Protein 4H2D (pdb70)

InterPro domains:
  IPR001094 Flavodoxin-like [PR00369] (7-20)
  IPR001094 Flavodoxin-like [PR00369] (55-66)
  IPR001094 Flavodoxin-like [PR00369] (89-99)
  IPR001094 Flavodoxin-like [PR00369] (113-132)
  IPR001433 Oxidoreductase FAD/NAD(P)-binding [PF00175] (455-559)
  IPR001709 Flavoprotein pyridine nucleotide cytochrome reductase [PR00371] (382-389)
  IPR001709 Flavoprotein pyridine nucleotide cytochrome reductase [PR00371] (416-425)
  IPR001709 Flavoprotein pyridine nucleotide cytochrome reductase [PR00371] (454-473)
  IPR001709 Flavoprotein pyridine nucleotide cytochrome reductase [PR00371] (478-487)
  IPR001709 Flavoprotein pyridine nucleotide cytochrome reductase [PR00371] (521-537)
  IPR003097 Sulfite reductase [NADPH] flavoprotein alpha-component-like, FAD-binding [PF00667] (203-421)
  IPR008254 Flavodoxin/nitric oxide synthase [PF00258] (8-145)
  IPR008254 Flavodoxin/nitric oxide synthase [PS50902] (6-150)
  IPR017927 FAD-binding domain, ferredoxin reductase-type [PS51384] (206-447)
  IPR017938 Riboflavin synthase-like beta-barrel [SSF63380] (186-442)
  IPR023173 NADPH-cytochrome p450 reductase, FAD-binding, alpha-helical domain superfamily [G3DSA:1.20.990.10] (252-380)
  IPR028879 NADPH-dependent diflavin oxidoreductase 1 [MF_03178] (4-597)
  IPR029039 Flavoprotein-like superfamily [G3DSA:3.40.50.360] (1-161)
  IPR029039 Flavoprotein-like superfamily [SSF52218] (4-158)
  IPR039261 Ferredoxin-NADP reductase (FNR), nucleotide-binding domain [G3DSA:3.40.50.80] (446-597)

CATH classification: 3.40.50.360

Nearest PDB structures (foldseek):
  4h2d-assembly2_B  TM=1.007E+00  e=1.756E-34  Homo sapiens
  5gxu-assembly1_A  TM=9.413E-01  e=2.961E-14  Arabidopsis thaliana
  1ykg-assembly1_A  TM=9.419E-01  e=5.565E-11  Escherichia coli
  3fjo-assembly1_A  TM=9.159E-01  e=6.741E-11  Saccharomyces cerevisiae
  6efv-assembly1_A  TM=9.478E-01  e=2.742E-09  Escherichia coli

GO terms:
  GO:0016226 iron-sulfur cluster assembly (P, TAS)
  GO:0016653 oxidoreductase activity, acting on NAD(P)H, heme protein as acceptor (F, IDA)
  GO:0009055 electron transfer activity (F, IDA)
  GO:0160246 NADPH-iron-sulfur [2Fe-2S] protein oxidoreductase activity (F, IDA)
  GO:0005515 protein binding (F, IPI)
  GO:0005829 cytosol (C, IPI)
  GO:0050661 NADP binding (F, IDA)
  GO:0070402 NADPH binding (F, IDA)
  GO:0071949 FAD binding (F, IDA)
  GO:0005737 cytoplasm (C, IDA)
  GO:0005829 cytosol (C, IDA)
  GO:0003958 NADPH-hemoprotein reductase activity (F, IDA)
  GO:0010181 FMN binding (F, IDA)
  GO:0022900 electron transport chain (P, IDA)

Organism: Homo sapiens (NCBI:txid9606)

Radius of gyration: 19.69 Å; Cα contacts (8 Å, |Δi|>4): 658; chains: 2; bounding box: 52×48×58 Å

Sequence (311 aa):
PQLLVLFGSQTGTAQDVSERLGREARRRRLGCRVQALDSYPVVNLINEPLVIFVCATTGQGDPPDNMKNFWRFIFRKNLPSTALCQMDFAVLGLGDSSYAKFNFVAKKLHRRLLQLGGSALLPVCLGDDQHELGPDAAVDPWLRDLWDRVLGLYPPPPPQLLVLFGSQTGTAQDVSERLGREARRRRLGCRVQALDSYPVVNLINEPLVIFVCATTGQGDPPDNMKNFWRFIFRKNLPSTALCQMDFAVLGLGDSSYAKFNFVAKKLHRRLLQLGGSALLPVCLGDDQHELGPDAAVDPWLRDLWDRVLGL

Secondary structure (DSSP, 8-state):
-EEEEEEE-SSSHHHHHHHHHHHHHHHTT-EEEEEETTTS-GGGGGG-SEEEEEEE--GGGPPPGGGHHHHHHHT-TT--TTTTTT-EEEEEEEE-TTSSSTTHHHHHHHHHHHHTT-EESSPPEEEETTSTTTTHHHHHHHHHHHHHHHHHHS----/-EEEEEEE-SSSHHHHHHHHHHHHHHHTT-EEEEEEGGGS-GGGGGG-SEEEEEEE--TTSPPPGGGHHHHHHHT-TT--TTTTTT-EEEEEEEE-TTSSSTTHHHHHHHHHHHHTT-EESSPPEEEETTSTTTTHHHHHHHHHHHHHHHTT-

Structure (mmCIF, N/CA/C/O backbone):
data_4H2D
#
_entry.id   4H2D
#
_cell.length_a   80.450
_cell.length_b   80.450
_cell.length_c   101.480
_cell.angle_alpha   90.00
_cell.angle_beta   90.00
_cell.angle_gamma   90.00
#
_symmetry.space_group_name_H-M   'P 43 21 2'
#
loop_
_entity.id
_entity.type
_entity.pdbx_description
1 polymer 'NADPH-dependent diflavin oxidoreductase 1'
2 non-polymer 'FLAVIN MONONUCLEOTIDE'
3 water water
#
loop_
_atom_site.group_PDB
_atom_site.id
_atom_site.type_symbol
_atom_site.label_atom_id
_atom_site.label_alt_id
_atom_site.label_comp_id
_atom_site.label_asym_id
_atom_site.label_entity_id
_atom_site.label_seq_id
_atom_site.pdbx_PDB_ins_code
_atom_site.Cartn_x
_atom_site.Cartn_y
_atom_site.Cartn_z
_atom_site.occupancy
_atom_site.B_iso_or_equiv
_atom_site.auth_seq_id
_atom_site.auth_comp_id
_atom_site.auth_asym_id
_atom_site.auth_atom_id
_atom_site.pdbx_PDB_model_num
ATOM 1 N N . PRO A 1 8 ? 6.188 3.096 -9.632 1.00 15.00 4 PRO A N 1
ATOM 2 C CA . PRO A 1 8 ? 7.512 3.214 -10.118 1.00 15.00 4 PRO A CA 1
ATOM 3 C C . PRO A 1 8 ? 8.657 2.541 -9.384 1.00 15.00 4 PRO A C 1
ATOM 4 O O . PRO A 1 8 ? 8.746 2.435 -8.157 1.00 41.26 4 PRO A O 1
ATOM 8 N N . GLN A 1 9 ? 9.475 2.014 -10.230 1.00 40.32 5 GLN A N 1
ATOM 9 C CA . GLN A 1 9 ? 10.284 0.799 -10.212 1.00 36.93 5 GLN A CA 1
ATOM 10 C C . GLN A 1 9 ? 11.523 0.881 -11.036 1.00 33.82 5 GLN A C 1
ATOM 11 O O . GLN A 1 9 ? 11.734 1.343 -12.098 1.00 32.43 5 GLN A O 1
ATOM 17 N N . LEU A 1 10 ? 12.474 0.193 -10.463 1.00 29.09 6 LEU A N 1
ATOM 18 C CA . LEU A 1 10 ? 13.805 0.046 -11.055 1.00 26.75 6 LEU A CA 1
ATOM 19 C C . LEU A 1 10 ? 14.177 -1.442 -11.096 1.00 23.87 6 LEU A C 1
ATOM 20 O O . LEU A 1 10 ? 13.911 -2.161 -10.132 1.00 23.65 6 LEU A O 1
ATOM 25 N N . LEU A 1 11 ? 14.760 -1.901 -12.206 1.00 21.58 7 LEU A N 1
ATOM 26 C CA . LEU A 1 11 ? 15.326 -3.259 -12.286 1.00 20.17 7 LEU A CA 1
ATOM 27 C C . LEU A 1 11 ? 16.845 -3.139 -12.312 1.00 19.11 7 LEU A C 1
ATOM 28 O O . LEU A 1 11 ? 17.379 -2.367 -13.102 1.00 19.51 7 LEU A O 1
ATOM 33 N N . VAL A 1 12 ? 17.529 -3.899 -11.464 1.00 17.79 8 VAL A N 1
ATOM 34 C CA . VAL A 1 12 ? 19.009 -3.907 -11.474 1.00 17.47 8 VAL A CA 1
ATOM 35 C C . VAL A 1 12 ? 19.467 -5.321 -11.774 1.00 17.98 8 VAL A C 1
ATOM 36 O O . VAL A 1 12 ? 19.175 -6.227 -10.988 1.00 18.58 8 VAL A O 1
ATOM 40 N N . LEU A 1 13 ? 20.184 -5.512 -12.896 1.00 17.49 9 LEU A N 1
ATOM 41 C CA . LEU A 1 13 ? 20.650 -6.837 -13.299 1.00 17.16 9 LEU A CA 1
ATOM 42 C C . LEU A 1 13 ? 22.165 -6.805 -13.329 1.00 17.51 9 LEU A C 1
ATOM 43 O O . LEU A 1 13 ? 22.743 -5.839 -13.820 1.00 16.73 9 LEU A O 1
ATOM 48 N N . PHE A 1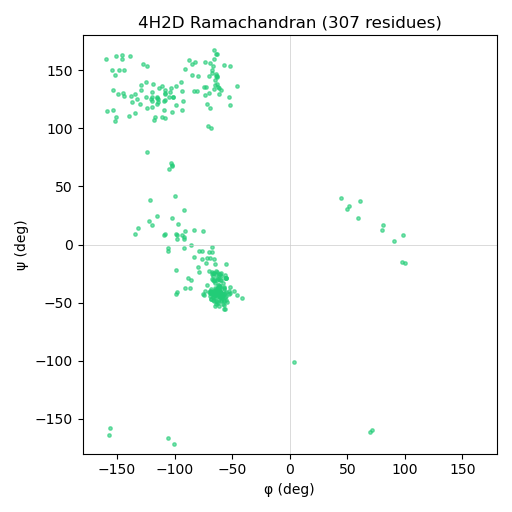 14 ? 22.788 -7.859 -12.827 1.00 17.32 10 PHE A N 1
ATOM 49 C CA . PHE A 1 14 ? 24.258 -7.864 -12.712 1.00 17.74 10 PHE A CA 1
ATOM 50 C C . PHE A 1 14 ? 24.960 -9.068 -13.323 1.00 18.51 10 PHE A C 1
ATOM 51 O O . PHE A 1 14 ? 24.406 -10.177 -13.459 1.00 18.19 10 PHE A O 1
ATOM 59 N N . GLY A 1 15 ? 26.225 -8.839 -13.667 1.00 18.88 11 GLY A N 1
ATOM 60 C CA . GLY A 1 15 ? 27.100 -9.907 -14.088 1.00 19.30 11 GLY A CA 1
ATOM 61 C C . GLY A 1 15 ? 28.329 -9.712 -13.236 1.00 19.20 11 GLY A C 1
ATOM 62 O O . GLY A 1 15 ? 28.928 -8.635 -13.250 1.00 19.15 11 GLY A O 1
ATOM 63 N N . SER A 1 16 ? 28.670 -10.728 -12.455 1.00 19.41 12 SER A N 1
ATOM 64 C CA . SER A 1 16 ? 29.698 -10.586 -11.423 1.00 19.77 12 SER A CA 1
ATOM 65 C C . SER A 1 16 ? 30.420 -11.913 -11.235 1.00 20.44 12 SER A C 1
ATOM 66 O O . SER A 1 16 ? 29.781 -12.953 -11.038 1.00 20.15 12 SER A O 1
ATOM 69 N N . GLN A 1 17 ? 31.753 -11.866 -11.270 1.00 20.76 13 GLN A N 1
ATOM 70 C CA . GLN A 1 17 ? 32.565 -13.077 -11.122 1.00 22.86 13 GLN A CA 1
ATOM 71 C C . GLN A 1 17 ? 33.080 -13.246 -9.693 1.00 23.59 13 GLN A C 1
ATOM 72 O O . GLN A 1 17 ? 33.095 -14.363 -9.175 1.00 24.38 13 GLN A O 1
ATOM 78 N N . THR A 1 18 ? 33.513 -12.148 -9.075 1.00 22.88 14 THR A N 1
ATOM 79 C CA . THR A 1 18 ? 34.070 -12.204 -7.725 1.00 23.84 14 THR A CA 1
ATOM 80 C C . THR A 1 18 ? 33.275 -11.366 -6.716 1.00 23.90 14 THR A C 1
ATOM 81 O O . THR A 1 18 ? 33.757 -11.070 -5.627 1.00 24.23 14 THR A O 1
ATOM 85 N N . GLY A 1 19 ? 32.047 -10.992 -7.071 1.00 22.94 15 GLY A N 1
ATOM 86 C CA . GLY A 1 19 ? 31.146 -10.378 -6.096 1.00 22.91 15 GLY A CA 1
ATOM 87 C C . GLY A 1 19 ? 31.053 -8.855 -6.096 1.00 22.06 15 GLY A C 1
ATOM 88 O O . GLY A 1 19 ? 30.133 -8.314 -5.502 1.00 23.12 15 GLY A O 1
ATOM 89 N N . THR A 1 20 ? 31.985 -8.159 -6.749 1.00 21.89 16 THR A N 1
ATOM 90 C CA . THR A 1 20 ? 31.979 -6.687 -6.713 1.00 21.63 16 THR A CA 1
ATOM 91 C C . THR A 1 20 ? 30.740 -6.100 -7.388 1.00 21.79 16 THR A C 1
ATOM 92 O O . THR A 1 20 ? 30.045 -5.277 -6.797 1.00 22.19 16 THR A O 1
ATOM 96 N N . ALA A 1 21 ? 30.473 -6.502 -8.631 1.00 20.43 17 ALA A N 1
ATOM 97 C CA . ALA A 1 21 ? 29.291 -5.998 -9.336 1.00 20.21 17 ALA A CA 1
ATOM 98 C C . ALA A 1 21 ? 27.987 -6.384 -8.623 1.00 19.92 17 ALA A C 1
ATOM 99 O O . ALA A 1 21 ? 27.028 -5.615 -8.618 1.00 19.62 17 ALA A O 1
ATOM 101 N N . GLN A 1 22 ? 27.950 -7.566 -8.009 1.00 19.96 18 GLN A N 1
ATOM 102 C CA . GLN A 1 22 ? 26.806 -7.914 -7.158 1.00 20.50 18 GLN A CA 1
ATOM 103 C C . GLN A 1 22 ? 26.686 -6.951 -5.975 1.00 21.05 18 GLN A C 1
ATOM 104 O O . GLN A 1 22 ? 25.590 -6.475 -5.677 1.00 19.21 18 GLN A O 1
ATOM 110 N N . ASP A 1 23 ? 27.806 -6.641 -5.321 1.00 20.99 19 ASP A N 1
ATOM 111 C CA . ASP A 1 23 ? 27.768 -5.776 -4.139 1.00 22.34 19 ASP A CA 1
ATOM 112 C C . ASP A 1 23 ? 27.280 -4.385 -4.538 1.00 20.92 19 ASP A C 1
ATOM 113 O O . ASP A 1 23 ? 26.464 -3.780 -3.827 1.00 20.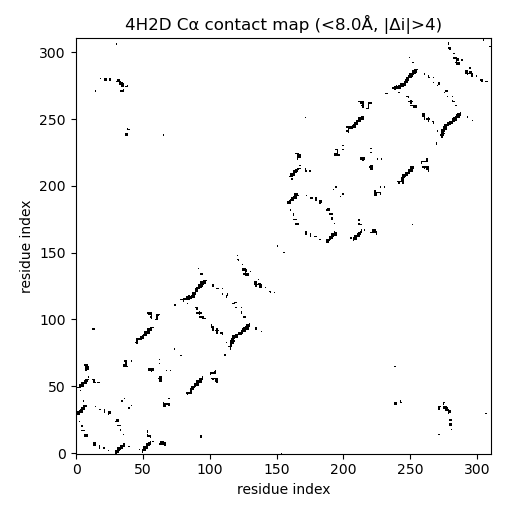71 19 ASP A O 1
ATOM 118 N N . VAL A 1 24 ? 27.745 -3.910 -5.694 1.00 19.39 20 VAL A N 1
ATOM 119 C CA . VAL A 1 24 ? 27.323 -2.604 -6.222 1.00 19.56 20 VAL A CA 1
ATOM 120 C C . VAL A 1 24 ? 25.817 -2.622 -6.491 1.00 19.10 20 VAL A C 1
ATOM 121 O O . VAL A 1 24 ? 25.121 -1.634 -6.258 1.00 18.72 20 VAL A O 1
ATOM 125 N N . SER A 1 25 ? 25.324 -3.746 -7.006 1.00 18.36 21 SER A N 1
ATOM 126 C CA . SER A 1 25 ? 23.879 -3.892 -7.266 1.00 18.40 21 SER A CA 1
ATOM 127 C C . SER A 1 25 ? 23.079 -3.867 -5.971 1.00 19.24 21 SER A C 1
ATOM 128 O O . SER A 1 25 ? 21.970 -3.302 -5.930 1.00 19.72 21 SER A O 1
ATOM 131 N N . GLU A 1 26 ? 23.623 -4.512 -4.937 1.00 19.50 22 GLU A N 1
ATOM 132 C CA . GLU A 1 26 ? 23.026 -4.486 -3.599 1.00 21.22 22 GLU A CA 1
ATOM 133 C C . GLU A 1 26 ? 22.936 -3.040 -3.081 1.00 21.19 22 GLU A C 1
ATOM 134 O O . GLU A 1 26 ? 21.921 -2.635 -2.500 1.00 20.81 22 GLU A O 1
ATOM 140 N N . ARG A 1 27 ? 23.990 -2.271 -3.318 1.00 21.09 23 ARG A N 1
ATOM 141 C CA . ARG A 1 27 ? 24.003 -0.838 -2.983 1.00 21.16 23 ARG A CA 1
ATOM 142 C C . ARG A 1 27 ? 22.913 -0.052 -3.740 1.00 21.47 23 ARG A C 1
ATOM 143 O O . ARG A 1 27 ? 22.170 0.754 -3.148 1.00 20.29 23 ARG A O 1
ATOM 151 N N . LEU A 1 28 ? 22.795 -0.284 -5.044 1.00 20.93 24 LEU A N 1
ATOM 152 C CA . LEU A 1 28 ? 21.715 0.345 -5.808 1.00 21.42 24 LEU A CA 1
ATOM 153 C C . LEU A 1 28 ? 20.340 0.017 -5.235 1.00 20.99 24 LEU A C 1
ATOM 154 O O . LEU A 1 28 ? 19.456 0.868 -5.218 1.00 21.33 24 LEU A O 1
ATOM 159 N N . GLY A 1 29 ? 20.159 -1.221 -4.771 1.00 20.46 25 GLY A N 1
ATOM 160 C CA . GLY A 1 29 ? 18.911 -1.615 -4.109 1.00 20.78 25 GLY A CA 1
ATOM 161 C C . GLY A 1 29 ? 18.645 -0.803 -2.844 1.00 20.72 25 GLY A C 1
ATOM 162 O O . GLY A 1 29 ? 17.520 -0.348 -2.613 1.00 20.35 25 GLY A O 1
ATOM 163 N N . ARG A 1 30 ? 19.688 -0.607 -2.039 1.00 21.07 26 ARG A N 1
ATOM 16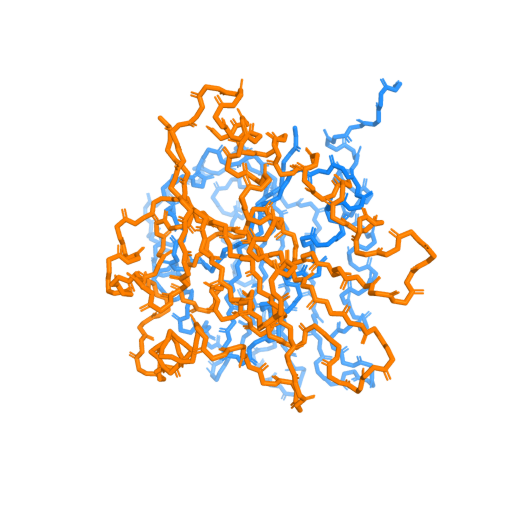4 C CA . ARG A 1 30 ? 19.595 0.219 -0.828 1.00 21.99 26 ARG A CA 1
ATOM 165 C C . ARG A 1 30 ? 19.249 1.662 -1.164 1.00 22.48 26 ARG A C 1
ATOM 166 O O . ARG A 1 30 ? 18.402 2.271 -0.497 1.00 22.40 26 ARG A O 1
ATOM 174 N N . GLU A 1 31 ? 19.884 2.193 -2.208 1.00 22.61 27 GLU A N 1
ATOM 175 C CA . GLU A 1 31 ? 19.683 3.590 -2.609 1.00 24.04 27 GLU A CA 1
ATOM 176 C C . GLU A 1 31 ? 18.300 3.800 -3.231 1.00 24.73 27 GLU A C 1
ATOM 177 O O . GLU A 1 31 ? 17.691 4.857 -3.044 1.00 25.19 27 GLU A O 1
ATOM 183 N N . ALA A 1 32 ? 17.810 2.794 -3.962 1.00 24.12 28 ALA A N 1
ATOM 184 C CA . ALA A 1 32 ? 16.432 2.798 -4.464 1.00 24.68 28 ALA A CA 1
ATOM 185 C C . ALA A 1 32 ? 15.421 2.849 -3.320 1.00 25.78 28 ALA A C 1
ATOM 186 O O . ALA A 1 32 ? 14.461 3.629 -3.386 1.00 26.47 28 ALA A O 1
ATOM 188 N N . ARG A 1 33 ? 15.635 2.035 -2.280 1.00 25.38 29 ARG A N 1
ATOM 189 C CA . ARG A 1 33 ? 14.743 2.008 -1.118 1.00 27.23 29 ARG A CA 1
ATOM 190 C C . ARG A 1 33 ? 14.672 3.366 -0.416 1.00 27.72 29 ARG A C 1
ATOM 191 O O . ARG A 1 33 ? 13.594 3.809 -0.028 1.00 28.15 29 ARG A O 1
ATOM 199 N N . ARG A 1 34 ? 15.823 4.010 -0.257 1.00 28.77 30 ARG A N 1
ATOM 200 C CA . ARG A 1 34 ? 15.891 5.352 0.340 1.00 31.35 30 ARG A CA 1
ATOM 201 C C . ARG A 1 34 ? 15.115 6.385 -0.463 1.00 30.73 30 ARG A C 1
ATOM 202 O O . ARG A 1 34 ? 14.642 7.381 0.094 1.00 31.30 30 ARG A O 1
ATOM 210 N N . ARG A 1 35 ? 14.982 6.142 -1.763 1.00 29.74 31 ARG A N 1
ATOM 211 C CA . ARG A 1 35 ? 14.289 7.061 -2.665 1.00 30.21 31 ARG A CA 1
ATOM 212 C C . ARG A 1 35 ? 12.865 6.612 -2.933 1.00 30.95 31 ARG A C 1
ATOM 213 O O . ARG A 1 35 ? 12.172 7.163 -3.800 1.00 31.30 31 ARG A O 1
ATOM 221 N N . ARG A 1 36 ? 12.444 5.603 -2.174 1.00 30.49 32 ARG A N 1
ATOM 222 C CA . ARG A 1 36 ? 11.075 5.089 -2.191 1.00 32.22 32 ARG A CA 1
ATOM 223 C C . ARG A 1 36 ? 10.674 4.555 -3.563 1.00 30.78 32 ARG A C 1
ATOM 224 O O . ARG A 1 36 ? 9.530 4.683 -3.998 1.00 30.90 32 ARG A O 1
ATOM 232 N N . LEU A 1 37 ? 11.641 3.926 -4.224 1.00 28.80 33 LEU A N 1
ATOM 233 C CA . LEU A 1 37 ? 11.415 3.290 -5.500 1.00 28.22 33 LEU A CA 1
ATOM 234 C C . LEU A 1 37 ? 11.464 1.793 -5.293 1.00 27.70 33 LEU A C 1
ATOM 235 O O . LEU A 1 37 ? 12.357 1.296 -4.614 1.00 27.65 33 LEU A O 1
ATOM 240 N N . GLY A 1 38 ? 10.487 1.084 -5.850 1.00 26.96 34 GLY A N 1
ATOM 241 C CA . GLY A 1 38 ? 10.529 -0.377 -5.881 1.00 25.72 34 GLY A CA 1
ATOM 242 C C . GLY A 1 38 ? 11.724 -0.804 -6.729 1.00 25.48 34 GLY A C 1
ATOM 243 O O . GLY A 1 38 ? 12.082 -0.132 -7.709 1.00 25.69 34 GLY A O 1
ATOM 244 N N . CYS A 1 39 ? 12.337 -1.928 -6.373 1.00 23.87 35 CYS A N 1
ATOM 245 C CA . CYS A 1 39 ? 13.574 -2.345 -7.023 1.00 23.63 35 CYS A CA 1
ATOM 246 C C . CYS A 1 39 ? 13.713 -3.859 -6.949 1.00 23.33 35 CYS A C 1
ATOM 247 O O . CYS A 1 39 ? 13.491 -4.462 -5.897 1.00 24.00 35 CYS A O 1
ATOM 250 N N . ARG A 1 40 ? 14.050 -4.458 -8.077 1.00 22.71 36 ARG A N 1
ATOM 251 C CA . ARG A 1 40 ? 14.381 -5.875 -8.104 1.00 22.76 36 ARG A CA 1
ATOM 252 C C . ARG A 1 40 ? 15.859 -5.959 -8.464 1.00 20.98 36 ARG A C 1
ATOM 253 O O . ARG A 1 40 ? 16.313 -5.257 -9.368 1.00 20.46 36 ARG A O 1
ATOM 261 N N . VAL A 1 41 ? 16.592 -6.796 -7.740 1.00 19.78 37 VAL A N 1
ATOM 262 C CA . VAL A 1 41 ? 18.014 -7.040 -8.015 1.00 18.53 37 VAL A CA 1
ATOM 263 C C . VAL A 1 41 ? 18.165 -8.525 -8.305 1.00 18.76 37 VAL A C 1
ATOM 264 O O . VAL A 1 41 ? 17.777 -9.349 -7.490 1.00 18.82 37 VAL A O 1
ATOM 268 N N . GLN A 1 42 ? 18.744 -8.853 -9.460 1.00 18.64 38 GLN A N 1
ATOM 269 C CA . GLN A 1 42 ? 18.900 -10.249 -9.891 1.00 18.43 38 GLN A CA 1
ATOM 270 C C . GLN A 1 42 ? 20.078 -10.395 -10.858 1.00 18.26 38 GLN A C 1
ATOM 271 O O . GLN A 1 42 ? 20.407 -9.458 -11.586 1.00 17.73 38 GLN A O 1
ATOM 277 N N . ALA A 1 43 ? 20.705 -11.570 -10.853 1.00 18.19 39 ALA A N 1
ATOM 278 C CA . ALA A 1 43 ? 21.802 -11.880 -11.776 1.00 18.64 39 ALA A CA 1
ATOM 279 C C . ALA A 1 43 ? 21.240 -12.011 -13.189 1.00 18.99 39 ALA A C 1
ATOM 280 O O . ALA A 1 43 ? 20.106 -12.487 -13.388 1.00 18.55 39 ALA A O 1
ATOM 282 N N . LEU A 1 44 ? 22.032 -11.588 -14.171 1.00 18.76 40 LEU A N 1
ATOM 283 C CA . LEU A 1 44 ? 21.566 -11.526 -15.559 1.00 18.88 40 LEU A CA 1
ATOM 284 C C . LEU A 1 44 ? 21.112 -12.878 -16.102 1.00 20.19 40 LEU A C 1
ATOM 285 O O . LEU A 1 44 ? 20.073 -12.958 -16.759 1.00 20.98 40 LEU A O 1
ATOM 290 N N . ASP A 1 45 ? 21.850 -13.936 -15.792 1.00 20.63 41 ASP A N 1
ATOM 291 C CA . ASP A 1 45 ? 21.452 -15.270 -16.298 1.00 22.19 41 ASP A CA 1
ATOM 292 C C . ASP A 1 45 ? 20.205 -15.875 -15.651 1.00 22.56 41 ASP A C 1
ATOM 293 O O . ASP A 1 45 ? 19.682 -16.881 -16.149 1.00 22.67 41 ASP A O 1
ATOM 298 N N . SER A 1 46 ? 19.741 -15.284 -14.548 1.00 21.93 42 SER A N 1
ATOM 299 C CA . SER A 1 46 ? 18.532 -15.775 -13.876 1.00 22.97 42 SER A CA 1
ATOM 300 C C . SER A 1 46 ? 17.281 -14.989 -14.224 1.00 23.18 42 SER A C 1
ATOM 301 O O . SER A 1 46 ? 16.172 -15.488 -14.082 1.00 23.15 42 SER A O 1
ATOM 304 N N . TYR A 1 47 ? 17.446 -13.753 -14.677 1.00 23.34 43 TYR A N 1
ATOM 305 C CA . TYR A 1 47 ? 16.299 -12.952 -15.077 1.00 24.90 43 TYR A CA 1
ATOM 306 C C . TYR A 1 47 ? 15.767 -13.443 -16.438 1.00 25.48 43 TYR A C 1
ATOM 307 O O . TYR A 1 47 ? 16.559 -13.707 -17.324 1.00 25.66 43 TYR A O 1
ATOM 316 N N . PRO A 1 48 ? 14.428 -13.578 -16.597 1.00 26.59 44 PRO A N 1
ATOM 317 C CA . PRO A 1 48 ? 13.834 -14.016 -17.882 1.00 29.02 44 PRO A CA 1
ATOM 318 C C . PRO A 1 48 ? 14.002 -12.951 -18.972 1.00 31.73 44 PRO A C 1
ATOM 319 O O . PRO A 1 48 ? 13.254 -11.977 -19.026 1.00 31.39 44 PRO A O 1
ATOM 323 N N . VAL A 1 49 ? 14.989 -13.153 -19.831 1.00 35.68 45 VAL A N 1
ATOM 324 C CA . VAL A 1 49 ? 15.494 -12.083 -20.684 1.00 39.37 45 VAL A CA 1
ATOM 325 C C . VAL A 1 49 ? 14.459 -11.551 -21.691 1.00 42.76 45 VAL A C 1
ATOM 326 O O . VAL A 1 49 ? 14.563 -10.409 -22.146 1.00 43.37 45 VAL A O 1
ATOM 330 N N . VAL A 1 50 ? 13.456 -12.374 -21.992 1.00 44.93 46 VAL A N 1
ATOM 331 C CA . VAL A 1 50 ? 12.341 -12.000 -22.868 1.00 47.98 46 VAL A CA 1
ATOM 332 C C . VAL A 1 50 ? 11.534 -10.844 -22.272 1.00 47.16 46 VAL A C 1
ATOM 333 O O . VAL A 1 50 ? 10.969 -10.020 -22.998 1.00 48.72 46 VAL A O 1
ATOM 337 N N . ASN A 1 51 ? 11.508 -10.795 -20.944 1.00 43.73 47 ASN A N 1
ATOM 338 C CA . ASN A 1 51 ? 10.800 -9.775 -20.203 1.00 40.94 47 ASN A CA 1
ATOM 339 C C . ASN A 1 51 ? 11.440 -8.391 -20.336 1.00 37.83 47 ASN A C 1
ATOM 340 O O . ASN A 1 51 ? 10.841 -7.398 -19.931 1.00 36.74 47 ASN A O 1
ATOM 345 N N . LEU A 1 52 ? 12.654 -8.323 -20.888 1.00 35.32 48 LEU A N 1
ATOM 346 C CA . LEU A 1 52 ? 13.340 -7.037 -21.020 1.00 34.99 48 LEU A CA 1
ATOM 347 C C . LEU A 1 52 ? 12.643 -6.086 -21.973 1.00 35.39 48 LEU A C 1
ATOM 348 O O . LEU A 1 52 ? 12.710 -4.877 -21.791 1.00 34.83 48 LEU A O 1
ATOM 353 N N . ILE A 1 53 ? 11.971 -6.611 -22.992 1.00 37.37 49 ILE A N 1
ATOM 354 C CA . ILE A 1 53 ? 11.299 -5.704 -23.922 1.00 39.89 49 ILE A CA 1
ATOM 355 C C . ILE A 1 53 ? 10.086 -5.025 -23.249 1.00 39.84 49 ILE A C 1
ATOM 356 O O 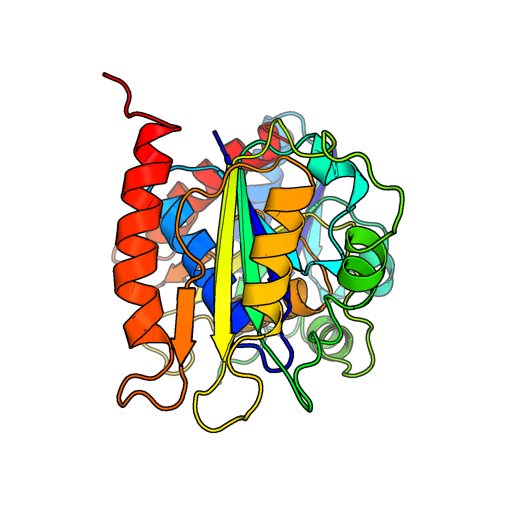. ILE A 1 53 ? 9.478 -4.111 -23.801 1.00 40.93 49 ILE A O 1
ATOM 361 N N . ASN A 1 54 ? 9.778 -5.469 -22.033 1.00 38.72 50 ASN A N 1
ATOM 362 C CA . ASN A 1 54 ? 8.710 -4.888 -21.223 1.00 39.14 50 ASN A CA 1
ATOM 363 C C . ASN A 1 54 ? 9.177 -4.020 -20.061 1.00 36.85 50 ASN A C 1
ATOM 364 O O . ASN A 1 54 ? 8.354 -3.456 -19.335 1.00 37.52 50 ASN A O 1
ATOM 369 N N . GLU A 1 55 ? 10.488 -3.932 -19.859 1.00 33.40 51 GLU A N 1
ATOM 370 C CA . GLU A 1 55 ? 11.010 -3.203 -18.710 1.00 31.36 51 GLU A CA 1
ATOM 371 C C . GLU A 1 55 ? 11.297 -1.763 -19.103 1.00 29.83 51 GLU A C 1
ATOM 372 O O . GLU A 1 55 ? 12.053 -1.532 -20.042 1.00 31.11 51 GLU A O 1
ATOM 378 N N . PRO A 1 56 ? 10.692 -0.795 -18.397 1.00 28.99 52 PRO A N 1
ATOM 379 C CA . PRO A 1 56 ? 10.943 0.598 -18.772 1.00 27.94 52 PRO A CA 1
ATOM 380 C C . PRO A 1 56 ? 12.271 1.182 -18.268 1.00 26.73 52 PRO A C 1
ATOM 381 O O . PRO A 1 56 ? 12.719 2.191 -18.808 1.00 25.66 52 PRO A O 1
ATOM 385 N N . LEU A 1 57 ? 12.882 0.569 -17.249 1.00 25.42 53 LEU A N 1
ATOM 386 C CA . LEU A 1 57 ? 14.068 1.153 -16.595 1.00 24.70 53 LEU A CA 1
ATOM 387 C C . LEU A 1 57 ? 14.986 0.090 -16.013 1.00 24.00 53 LEU A C 1
ATOM 388 O O . LEU A 1 57 ? 14.655 -0.555 -15.012 1.00 23.87 53 LEU A O 1
ATOM 393 N N . VAL A 1 58 ? 16.152 -0.078 -16.632 1.00 22.57 54 VAL A N 1
ATOM 394 C CA . VAL A 1 58 ? 17.031 -1.152 -16.243 1.00 21.54 54 VAL A CA 1
ATOM 395 C C . VAL A 1 58 ? 18.455 -0.619 -16.113 1.00 20.36 54 VAL A C 1
ATOM 396 O O . VAL A 1 58 ? 18.947 0.057 -17.003 1.00 19.83 54 VAL A O 1
ATOM 400 N N . ILE A 1 59 ? 19.077 -0.912 -14.982 1.00 19.03 55 ILE A N 1
ATOM 401 C CA . ILE A 1 59 ? 20.507 -0.678 -14.811 1.00 19.29 55 ILE A CA 1
ATOM 402 C C . ILE A 1 59 ? 21.202 -2.019 -14.932 1.00 18.85 55 ILE A C 1
ATOM 403 O O . ILE A 1 59 ? 20.796 -3.001 -14.296 1.00 18.73 55 ILE A O 1
ATOM 408 N N . PHE A 1 60 ? 22.296 -2.054 -15.696 1.00 18.75 56 PHE A N 1
ATOM 409 C CA . PHE A 1 60 ? 23.016 -3.288 -15.915 1.00 18.14 56 PHE A CA 1
ATOM 410 C C . PHE A 1 60 ? 24.361 -3.052 -15.245 1.00 18.18 56 PHE A C 1
ATOM 411 O O . PHE A 1 60 ? 24.995 -2.039 -15.517 1.00 18.00 56 PHE A O 1
ATOM 419 N N . VAL A 1 61 ? 24.749 -3.928 -14.325 1.00 16.88 57 VAL A N 1
ATOM 420 C CA . VAL A 1 61 ? 25.985 -3.745 -13.564 1.00 17.50 57 VAL A CA 1
ATOM 421 C C . VAL A 1 61 ? 26.878 -4.912 -13.915 1.00 17.65 57 VAL A C 1
ATOM 422 O O . VAL A 1 61 ? 26.592 -6.051 -13.516 1.00 16.32 57 VAL A O 1
ATOM 426 N N . CYS A 1 62 ? 27.960 -4.643 -14.666 1.00 18.09 58 CYS A N 1
ATOM 427 C CA . CYS A 1 62 ? 28.668 -5.744 -15.329 1.00 18.15 58 CYS A CA 1
ATOM 428 C C . CYS A 1 62 ? 30.153 -5.588 -15.198 1.00 18.22 58 CYS A C 1
ATOM 429 O O . CYS A 1 62 ? 30.710 -4.564 -15.588 1.00 18.70 58 CYS A O 1
ATOM 432 N N . ALA A 1 63 ? 30.764 -6.613 -14.629 1.00 18.09 59 ALA A N 1
ATOM 433 C CA . ALA A 1 63 ? 32.224 -6.717 -14.534 1.00 19.29 59 ALA A CA 1
ATOM 434 C C . ALA A 1 63 ? 32.821 -7.249 -15.831 1.00 19.88 59 ALA A C 1
ATOM 435 O O . ALA A 1 63 ? 32.146 -7.909 -16.618 1.00 20.09 59 ALA A O 1
ATOM 437 N N . THR A 1 64 ? 34.101 -6.951 -16.043 1.00 21.28 60 THR A N 1
ATOM 438 C CA . THR A 1 64 ? 34.879 -7.561 -17.113 1.00 22.68 60 THR A CA 1
ATOM 439 C C . THR A 1 64 ? 35.884 -8.522 -16.479 1.00 23.96 60 THR A C 1
ATOM 440 O O . THR A 1 64 ? 36.677 -8.125 -15.625 1.00 24.39 60 THR A O 1
ATOM 444 N N . THR A 1 65 ? 35.842 -9.785 -16.895 1.00 25.43 61 THR A N 1
ATOM 445 C CA . THR A 1 65 ? 36.678 -10.812 -16.299 1.00 27.01 61 THR A CA 1
ATOM 446 C C . THR A 1 65 ? 37.840 -11.194 -17.233 1.00 27.18 61 THR A C 1
ATOM 447 O O . THR A 1 65 ? 38.114 -10.484 -18.209 1.00 26.20 61 THR A O 1
ATOM 451 N N . GLY A 1 66 ? 38.509 -12.308 -16.936 1.00 27.10 62 GLY A N 1
ATOM 452 C CA . GLY A 1 66 ? 39.699 -12.724 -17.689 1.00 28.39 62 GLY A CA 1
ATOM 453 C C . GLY A 1 66 ? 39.529 -12.622 -19.194 1.00 29.05 62 GLY A C 1
ATOM 454 O O . GLY A 1 66 ? 38.479 -12.989 -19.739 1.00 28.24 62 GLY A O 1
ATOM 455 N N . GLN A 1 67 ? 40.556 -12.093 -19.858 1.00 29.31 63 GLN A N 1
ATOM 456 C CA . GLN A 1 67 ? 40.590 -11.964 -21.324 1.00 30.07 63 GLN A CA 1
ATOM 457 C C . GLN A 1 67 ? 39.426 -11.110 -21.880 1.00 29.43 63 GLN A C 1
ATOM 458 O O . GLN A 1 67 ? 39.041 -11.223 -23.052 1.00 28.71 63 GLN A O 1
ATOM 464 N N . GLY A 1 68 ? 38.871 -10.257 -21.022 1.00 28.08 64 GLY A N 1
ATOM 465 C CA . GLY A 1 68 ? 37.821 -9.338 -21.427 1.00 27.03 64 GLY A CA 1
ATOM 466 C C . GLY A 1 68 ? 36.448 -9.976 -21.504 1.00 26.83 64 GLY A C 1
ATOM 467 O O . GLY A 1 68 ? 35.525 -9.377 -22.047 1.00 26.75 64 GLY A O 1
ATOM 468 N N . ASP A 1 69 ? 36.307 -11.186 -20.963 1.00 26.55 65 ASP A N 1
ATOM 469 C CA . ASP A 1 69 ? 35.061 -11.942 -21.097 1.00 27.01 65 ASP A CA 1
ATOM 470 C C . ASP A 1 69 ? 34.001 -11.591 -20.051 1.00 24.73 65 ASP A C 1
ATOM 471 O O . ASP A 1 69 ? 34.328 -11.127 -18.962 1.00 24.18 65 ASP A O 1
ATOM 476 N N . PRO A 1 70 ? 32.716 -11.819 -20.375 1.00 24.10 66 PRO A N 1
ATOM 477 C CA . PRO A 1 70 ? 31.709 -11.630 -19.330 1.00 23.51 66 PRO A CA 1
ATOM 478 C C . PRO A 1 70 ? 31.825 -12.665 -18.201 1.00 23.58 66 PRO A C 1
ATOM 479 O O . PRO A 1 70 ? 32.195 -13.818 -18.460 1.00 23.37 66 PRO A O 1
ATOM 483 N N . PRO A 1 71 ? 31.487 -12.264 -16.958 1.00 22.89 67 PRO A N 1
ATOM 484 C CA . PRO A 1 71 ? 31.329 -13.224 -15.860 1.00 23.16 67 PRO A CA 1
ATOM 485 C C . PRO A 1 71 ? 30.392 -14.382 -16.208 1.00 23.23 67 PRO A C 1
ATOM 486 O O . PRO A 1 71 ? 29.486 -14.234 -17.040 1.00 22.26 67 PRO A O 1
ATOM 490 N N . ASP A 1 72 ? 30.616 -15.515 -15.545 1.00 24.13 68 ASP A N 1
ATOM 491 C CA . ASP A 1 72 ? 29.852 -16.735 -15.778 1.00 24.40 68 ASP A CA 1
ATOM 492 C C . ASP A 1 72 ? 28.351 -16.513 -15.679 1.00 23.41 68 ASP A C 1
ATOM 493 O O . ASP A 1 72 ? 27.604 -17.041 -16.497 1.00 23.42 68 ASP A O 1
ATOM 498 N N . ASN A 1 73 ? 27.927 -15.706 -14.709 1.00 22.07 69 ASN A N 1
ATOM 499 C CA . ASN A 1 73 ? 26.498 -15.508 -14.448 1.00 21.61 69 ASN A CA 1
ATOM 500 C C . ASN A 1 73 ? 25.801 -14.468 -15.347 1.00 20.86 69 ASN A C 1
ATOM 501 O O . ASN A 1 73 ? 24.649 -14.070 -15.089 1.00 20.49 69 ASN A O 1
ATOM 506 N N . MET A 1 74 ? 26.484 -14.053 -16.410 1.00 20.65 70 MET A N 1
ATOM 507 C CA . MET A 1 74 ? 25.846 -13.303 -17.494 1.00 20.48 70 MET A CA 1
ATOM 508 C C . MET A 1 74 ? 26.175 -13.846 -18.897 1.00 21.08 70 MET A C 1
ATOM 509 O O . MET A 1 74 ? 25.893 -13.186 -19.902 1.00 22.00 70 MET A O 1
ATOM 514 N N . LYS A 1 75 ? 26.733 -15.055 -18.960 1.00 21.64 71 LYS A N 1
ATOM 515 C CA . LYS A 1 75 ? 27.147 -15.649 -20.231 1.00 23.05 71 LYS A CA 1
ATOM 516 C C . LYS A 1 75 ? 25.983 -16.021 -21.127 1.00 23.52 71 LYS A C 1
ATOM 517 O O . LYS A 1 75 ? 26.061 -15.810 -22.339 1.00 23.28 71 LYS A O 1
ATOM 523 N N . ASN A 1 76 ? 24.921 -16.587 -20.544 1.00 23.44 72 ASN A N 1
ATOM 524 C CA . ASN A 1 76 ? 23.737 -16.959 -21.329 1.00 24.62 72 ASN A CA 1
ATOM 525 C C . ASN A 1 76 ? 23.041 -15.710 -21.841 1.00 22.59 72 ASN A C 1
ATOM 526 O O . ASN A 1 76 ? 22.572 -15.649 -22.986 1.00 22.05 72 ASN A O 1
ATOM 531 N N . PHE A 1 77 ? 22.973 -14.708 -20.974 1.00 21.29 73 PHE A N 1
ATOM 532 C CA . PHE A 1 77 ? 22.471 -13.392 -21.364 1.00 20.80 73 PHE A CA 1
ATOM 533 C C . PHE A 1 77 ? 23.269 -12.800 -22.521 1.00 20.96 73 PHE A C 1
ATOM 534 O O . PHE A 1 77 ? 22.692 -12.265 -23.450 1.00 20.54 73 PHE A O 1
ATOM 542 N N . TRP A 1 78 ? 24.600 -12.894 -22.449 1.00 21.63 74 TRP A N 1
ATOM 543 C CA . TRP A 1 78 ? 25.473 -12.336 -23.476 1.00 22.62 74 TRP A CA 1
ATOM 544 C C . TRP A 1 78 ? 25.212 -12.989 -24.804 1.00 23.24 74 TRP A C 1
ATOM 545 O O . TRP A 1 78 ? 25.148 -12.319 -25.835 1.00 22.26 74 TRP A O 1
ATOM 556 N N . ARG A 1 79 ? 25.051 -14.311 -24.780 1.00 24.52 75 ARG A N 1
ATOM 557 C CA . ARG A 1 79 ? 24.745 -15.060 -25.989 1.00 26.75 75 ARG A CA 1
ATOM 558 C C . ARG A 1 79 ? 23.393 -14.617 -26.556 1.00 25.96 75 ARG A C 1
ATOM 559 O O . ARG A 1 79 ? 23.255 -14.401 -27.761 1.00 25.30 75 ARG A O 1
ATOM 567 N N . PHE A 1 80 ? 22.409 -14.446 -25.680 1.00 26.32 76 PHE A N 1
ATOM 568 C CA . PHE A 1 80 ? 21.078 -14.030 -26.102 1.00 26.65 76 PHE A CA 1
ATOM 569 C C . PHE A 1 80 ? 21.050 -12.618 -26.691 1.00 25.36 76 PHE A C 1
ATOM 570 O O . PHE A 1 80 ? 20.466 -12.382 -27.761 1.00 26.08 76 PHE A O 1
ATOM 578 N N . ILE A 1 81 ? 21.654 -11.673 -25.983 1.00 23.03 77 ILE A N 1
ATOM 579 C CA . ILE A 1 81 ? 21.511 -10.263 -26.362 1.00 22.25 77 ILE A CA 1
ATOM 580 C C . ILE A 1 81 ? 22.246 -9.925 -27.669 1.00 22.67 77 ILE A C 1
ATOM 581 O O . ILE A 1 81 ? 21.902 -8.946 -28.338 1.00 22.33 77 ILE A O 1
ATOM 586 N N . PHE A 1 82 ? 23.245 -10.733 -28.024 1.00 22.59 78 PHE A N 1
ATOM 587 C CA . PHE A 1 82 ? 24.014 -10.514 -29.250 1.00 23.30 78 PHE A CA 1
ATOM 588 C C . PHE A 1 82 ? 23.538 -11.361 -30.435 1.00 25.62 78 PHE A C 1
ATOM 589 O O . PHE A 1 82 ? 24.262 -11.521 -31.429 1.00 26.47 78 PHE A O 1
ATOM 597 N N . ARG A 1 83 ? 22.313 -11.892 -30.337 1.00 26.65 79 ARG A N 1
ATOM 598 C CA . ARG A 1 83 ? 21.694 -12.619 -31.452 1.00 28.07 79 ARG A CA 1
ATOM 599 C C . ARG A 1 83 ? 21.543 -11.676 -32.637 1.00 27.64 79 ARG A C 1
ATOM 600 O O . ARG A 1 83 ? 21.001 -10.567 -32.497 1.00 26.83 79 ARG A O 1
ATOM 608 N N . LYS A 1 84 ? 22.015 -12.131 -33.797 1.00 28.24 80 LYS A N 1
ATOM 609 C CA . LYS A 1 84 ? 22.109 -11.303 -35.005 1.00 30.55 80 LYS A CA 1
ATOM 610 C C . LYS A 1 84 ? 20.797 -10.649 -35.444 1.00 30.26 80 LYS A C 1
ATOM 611 O O . LYS A 1 84 ? 20.782 -9.497 -35.878 1.00 31.27 80 LYS A O 1
ATOM 617 N N . ASN A 1 85 ? 19.699 -11.379 -35.357 1.00 29.60 81 ASN A N 1
ATOM 618 C CA . ASN A 1 85 ? 18.467 -10.856 -35.926 1.00 30.55 81 ASN A CA 1
ATOM 619 C C . ASN A 1 85 ? 17.484 -10.273 -34.918 1.00 29.57 81 ASN A C 1
ATOM 620 O O . ASN A 1 85 ? 16.297 -10.180 -35.195 1.00 29.03 81 ASN A O 1
ATOM 625 N N . LEU A 1 86 ? 17.971 -9.864 -33.752 1.00 28.78 82 LEU A N 1
ATOM 626 C CA . LEU A 1 86 ? 17.103 -9.123 -32.839 1.00 28.60 82 LEU A CA 1
ATOM 627 C C . LEU A 1 86 ? 16.768 -7.788 -33.494 1.00 28.50 82 LEU A C 1
ATOM 628 O O . LEU A 1 86 ? 17.656 -7.147 -34.047 1.00 29.54 82 LEU A O 1
ATOM 633 N N . PRO A 1 87 ? 15.486 -7.388 -33.473 1.00 28.96 83 PRO A N 1
ATOM 634 C CA . PRO A 1 87 ? 15.096 -6.138 -34.117 1.00 29.86 83 PRO A CA 1
ATOM 635 C C . PRO A 1 87 ? 15.770 -4.932 -33.470 1.00 29.23 83 PRO A C 1
ATOM 636 O O . PRO A 1 87 ? 15.972 -4.904 -32.256 1.00 27.84 83 PRO A O 1
ATOM 640 N N . SER A 1 88 ? 16.111 -3.948 -34.290 1.00 30.02 84 SER A N 1
ATOM 641 C CA . SER A 1 88 ? 16.739 -2.724 -33.807 1.00 30.06 84 SER A CA 1
ATOM 642 C C . SER A 1 88 ? 15.766 -1.919 -32.949 1.00 29.72 84 SER A C 1
ATOM 643 O O . SER A 1 88 ? 16.140 -0.923 -32.339 1.00 29.01 84 SER A O 1
ATOM 646 N N . THR A 1 89 ? 14.522 -2.384 -32.914 1.00 29.41 85 THR A N 1
ATOM 647 C CA . THR A 1 89 ? 13.402 -1.719 -32.280 1.00 30.48 85 THR A CA 1
ATOM 648 C C . THR A 1 89 ? 12.998 -2.406 -30.962 1.00 29.63 85 THR A C 1
ATOM 649 O O . THR A 1 89 ? 12.153 -1.891 -30.212 1.00 29.89 85 THR A O 1
ATOM 653 N N . ALA A 1 90 ? 13.634 -3.542 -30.673 1.00 28.17 86 ALA A N 1
ATOM 654 C CA . ALA A 1 90 ? 13.256 -4.414 -29.554 1.00 28.05 86 ALA A CA 1
ATOM 655 C C . ALA A 1 90 ? 13.146 -3.714 -28.201 1.00 27.71 86 ALA A C 1
ATOM 656 O O . ALA A 1 90 ? 12.251 -4.030 -27.414 1.00 28.68 86 ALA A O 1
ATOM 658 N N . LEU A 1 91 ? 14.033 -2.749 -27.958 1.00 26.52 87 LEU A N 1
ATOM 659 C CA . LEU A 1 91 ? 14.173 -2.114 -26.650 1.00 26.95 87 LEU A CA 1
ATOM 660 C C . LEU A 1 91 ? 13.805 -0.631 -26.682 1.00 27.45 87 LEU A C 1
ATOM 661 O O . LEU A 1 91 ? 14.236 0.133 -25.822 1.00 26.40 87 LEU A O 1
ATOM 666 N N . CYS A 1 92 ? 12.966 -0.242 -27.645 1.00 28.88 88 CYS A N 1
ATOM 667 C CA . CYS A 1 92 ? 12.522 1.152 -27.783 1.00 30.96 88 CYS A CA 1
ATOM 668 C C . CYS A 1 92 ? 11.867 1.747 -26.537 1.00 30.82 88 CYS A C 1
ATOM 669 O O . CYS A 1 92 ? 11.949 2.956 -26.318 1.00 31.60 88 CYS A O 1
ATOM 672 N N . GLN A 1 93 ? 11.234 0.900 -25.729 1.00 30.99 89 GLN A N 1
ATOM 673 C CA . GLN A 1 93 ? 10.547 1.343 -24.512 1.00 32.02 89 GLN A CA 1
ATOM 674 C C . GLN A 1 93 ? 11.484 1.432 -23.290 1.00 30.59 89 GLN A C 1
ATOM 675 O O . GLN A 1 93 ? 11.060 1.823 -22.199 1.00 29.97 89 GLN A O 1
ATOM 681 N N . MET A 1 94 ? 12.761 1.093 -23.476 1.00 28.07 90 MET A N 1
ATOM 682 C CA . MET A 1 94 ? 13.677 0.988 -22.343 1.00 27.40 90 MET A CA 1
ATOM 683 C C . MET A 1 94 ? 14.617 2.182 -22.163 1.00 27.24 90 MET A C 1
ATOM 684 O O . MET A 1 94 ? 15.301 2.600 -23.097 1.00 27.10 90 MET A O 1
ATOM 689 N N . ASP A 1 95 ? 14.621 2.733 -20.953 1.00 25.15 91 ASP A N 1
ATOM 690 C CA . ASP A 1 95 ? 15.701 3.583 -20.502 1.00 25.06 91 ASP A CA 1
ATOM 691 C C . ASP A 1 95 ? 16.684 2.689 -19.750 1.00 23.39 91 ASP A C 1
ATOM 692 O O . ASP A 1 95 ? 16.281 1.874 -18.923 1.00 23.35 91 ASP A O 1
ATOM 697 N N . PHE A 1 96 ? 17.975 2.812 -20.052 1.00 22.18 92 PHE A N 1
ATOM 698 C CA . PHE A 1 96 ? 18.958 1.958 -19.399 1.00 20.92 92 PHE A CA 1
ATOM 699 C C . PHE A 1 96 ? 20.199 2.755 -19.029 1.00 20.11 92 PHE A C 1
ATOM 700 O O . PHE A 1 96 ? 20.415 3.864 -19.537 1.00 20.52 92 PHE A O 1
ATOM 708 N N . ALA A 1 97 ? 20.993 2.198 -18.124 1.00 19.12 93 ALA A N 1
ATOM 709 C CA . ALA A 1 97 ? 22.373 2.648 -17.929 1.00 19.30 93 ALA A CA 1
ATOM 710 C C . ALA A 1 97 ? 23.230 1.444 -17.606 1.00 18.95 93 ALA A C 1
ATOM 711 O O . ALA A 1 97 ? 22.742 0.453 -17.031 1.00 18.53 93 ALA A O 1
ATOM 713 N N . VAL A 1 98 ? 24.504 1.512 -17.981 1.00 18.28 94 VAL A N 1
ATOM 714 C CA . VAL A 1 98 ? 25.400 0.385 -17.785 1.00 18.29 94 VAL A CA 1
ATOM 715 C C . VAL A 1 98 ? 26.538 0.848 -16.884 1.00 18.59 94 VAL A C 1
ATOM 716 O O . VAL A 1 98 ? 27.196 1.854 -17.164 1.00 17.68 94 VAL A O 1
ATOM 720 N N . LEU A 1 99 ? 26.702 0.130 -15.776 1.00 17.74 95 LEU A N 1
ATOM 721 C CA . LEU A 1 99 ? 27.676 0.447 -14.765 1.00 18.50 95 LEU A CA 1
ATOM 722 C C . LEU A 1 99 ? 28.755 -0.620 -14.892 1.00 18.23 95 LEU A C 1
ATOM 723 O O . LEU A 1 99 ? 28.523 -1.799 -14.567 1.00 18.43 95 LEU A O 1
ATOM 728 N N . GLY A 1 100 ? 29.934 -0.232 -15.385 1.00 18.68 96 GLY A N 1
ATOM 729 C CA . GLY A 1 100 ? 31.011 -1.195 -15.573 1.00 18.98 96 GLY A CA 1
ATOM 730 C C . GLY A 1 100 ? 32.000 -1.278 -14.417 1.00 18.94 96 GLY A C 1
ATOM 731 O O . GLY A 1 100 ? 32.355 -0.269 -13.814 1.00 17.75 96 GLY A O 1
ATOM 732 N N . LEU A 1 101 ? 32.418 -2.495 -14.092 1.00 18.74 97 LEU A N 1
ATOM 733 C CA . LEU A 1 101 ? 33.528 -2.695 -13.162 1.00 20.13 97 LEU A CA 1
ATOM 734 C C . LEU A 1 101 ? 34.688 -3.345 -13.885 1.00 20.42 97 LEU A C 1
ATOM 735 O O . LEU A 1 101 ? 34.527 -4.409 -14.509 1.00 19.20 97 LEU A O 1
ATOM 740 N N . GLY A 1 102 ? 35.862 -2.719 -13.788 1.00 20.17 98 GLY A N 1
ATOM 741 C CA . GLY A 1 102 ? 37.019 -3.163 -14.535 1.00 21.59 98 GLY A CA 1
ATOM 742 C C . GLY A 1 102 ? 38.312 -2.707 -13.901 1.00 21.62 98 GLY A C 1
ATOM 743 O O . GLY A 1 102 ? 38.339 -2.304 -12.741 1.00 21.07 98 GLY A O 1
ATOM 744 N N . ASP A 1 103 ? 39.388 -2.771 -14.674 1.00 23.68 99 ASP A N 1
ATOM 745 C CA . ASP A 1 103 ? 40.717 -2.425 -14.168 1.00 25.40 99 ASP A CA 1
ATOM 746 C C . ASP A 1 103 ? 41.539 -1.958 -15.361 1.00 26.13 99 ASP A C 1
ATOM 747 O O . ASP A 1 103 ? 41.737 -2.714 -16.311 1.00 25.96 99 ASP A O 1
ATOM 752 N N . SER A 1 104 ? 41.930 -0.681 -15.312 1.00 27.73 100 SER A N 1
ATOM 753 C CA . SER A 1 104 ? 42.734 0.015 -16.325 1.00 31.19 100 SER A CA 1
ATOM 754 C C . SER A 1 104 ? 44.074 -0.630 -16.664 1.00 31.54 100 SER A C 1
ATOM 755 O O . SER A 1 104 ? 44.674 -0.292 -17.688 1.00 33.09 100 SER A O 1
ATOM 758 N N . SER A 1 105 ? 44.534 -1.529 -15.793 1.00 32.41 101 SER A N 1
ATOM 759 C CA . SER A 1 105 ? 45.729 -2.349 -16.014 1.00 32.86 101 SER A CA 1
ATOM 760 C C . SER A 1 105 ? 45.606 -3.244 -17.241 1.00 32.09 101 SER A C 1
ATOM 761 O O . SER A 1 105 ? 46.604 -3.567 -17.875 1.00 30.11 101 SER A O 1
ATOM 764 N N . TYR A 1 106 ? 44.380 -3.652 -17.553 1.00 30.65 102 TYR A N 1
ATOM 765 C CA . TYR A 1 106 ? 44.146 -4.657 -18.590 1.00 31.26 102 TYR A CA 1
ATOM 766 C C . TYR A 1 106 ? 43.930 -4.016 -19.947 1.00 31.15 102 TYR A C 1
ATOM 767 O O . TYR A 1 106 ? 43.431 -2.897 -20.042 1.00 31.37 102 TYR A O 1
ATOM 776 N N . ALA A 1 107 ? 44.291 -4.745 -20.999 1.00 31.66 103 ALA A N 1
ATOM 777 C CA . ALA A 1 107 ? 44.147 -4.253 -22.368 1.00 32.55 103 ALA A CA 1
ATOM 778 C C . ALA A 1 107 ? 42.685 -3.982 -22.720 1.00 31.95 103 ALA A C 1
ATOM 779 O O . ALA A 1 107 ? 42.369 -2.996 -23.395 1.00 33.80 103 ALA A O 1
ATOM 781 N N . LYS A 1 108 ? 41.795 -4.842 -22.232 1.00 29.62 104 LYS A N 1
ATOM 782 C CA . LYS A 1 108 ? 40.373 -4.720 -22.536 1.00 27.89 104 LYS A CA 1
ATOM 783 C C . LYS A 1 108 ? 39.622 -4.136 -21.344 1.00 26.58 104 LYS A C 1
ATOM 784 O O . LYS A 1 108 ? 38.839 -4.825 -20.703 1.00 27.76 104 LYS A O 1
ATOM 790 N N . PHE A 1 109 ? 39.864 -2.850 -21.082 1.00 25.17 105 PHE A N 1
ATOM 791 C CA . PHE A 1 109 ? 39.342 -2.145 -19.908 1.00 23.97 105 PHE A CA 1
ATOM 792 C C . PHE A 1 109 ? 37.830 -1.959 -20.007 1.00 23.19 105 PHE A C 1
ATOM 793 O O . PHE A 1 109 ? 37.345 -1.290 -20.910 1.00 23.25 105 PHE A O 1
ATOM 801 N N . ASN A 1 110 ? 37.095 -2.557 -19.072 1.00 21.96 106 ASN A N 1
ATOM 802 C CA . ASN A 1 110 ? 35.625 -2.454 -19.054 1.00 21.53 106 ASN A CA 1
ATOM 803 C C . ASN A 1 110 ? 34.956 -2.802 -20.384 1.00 21.12 106 ASN A C 1
ATOM 804 O O . ASN A 1 110 ? 33.898 -2.241 -20.709 1.00 20.45 106 ASN A O 1
ATOM 809 N N . PHE A 1 111 ? 35.545 -3.741 -21.124 1.00 21.28 107 PHE A N 1
ATOM 810 C CA . PHE A 1 111 ? 35.010 -4.123 -22.438 1.00 21.80 107 PHE A CA 1
ATOM 811 C C . PHE A 1 111 ? 33.590 -4.669 -22.372 1.00 20.87 107 PHE A C 1
ATOM 812 O O . PHE A 1 111 ? 32.803 -4.400 -23.277 1.00 19.70 107 PHE A O 1
ATOM 820 N N . VAL A 1 112 ? 33.263 -5.425 -21.315 1.00 20.67 108 VAL A N 1
ATOM 821 C CA . VAL A 1 112 ? 31.894 -5.974 -21.188 1.00 20.04 108 VAL A CA 1
ATOM 822 C C . VAL A 1 112 ? 30.861 -4.851 -21.111 1.00 20.05 108 VAL A C 1
ATOM 823 O O . VAL A 1 112 ? 29.874 -4.846 -21.864 1.00 20.35 108 VAL A O 1
ATOM 827 N N . ALA A 1 113 ? 31.060 -3.913 -20.186 1.00 20.03 109 ALA A N 1
ATOM 828 C CA . ALA A 1 113 ? 30.117 -2.792 -20.050 1.00 19.43 109 ALA A CA 1
ATOM 829 C C . ALA A 1 113 ? 30.046 -1.939 -21.329 1.00 19.35 109 ALA A C 1
ATOM 830 O O . ALA A 1 113 ? 28.965 -1.554 -21.763 1.00 18.43 109 ALA A O 1
ATOM 832 N N . LYS A 1 114 ? 31.199 -1.654 -21.923 1.00 19.18 110 LYS A N 1
ATOM 833 C CA . LYS A 1 114 ? 31.265 -0.841 -23.150 1.00 19.94 110 LYS A CA 1
ATOM 834 C C . LYS A 1 114 ? 30.493 -1.503 -24.292 1.00 20.10 110 LYS A C 1
ATOM 835 O O . LYS A 1 114 ? 29.708 -0.847 -25.011 1.00 19.96 110 LYS A O 1
ATOM 841 N N . LYS A 1 115 ? 30.698 -2.810 -24.451 1.00 19.66 111 LYS A N 1
ATOM 842 C CA . LYS A 1 115 ? 30.036 -3.538 -25.532 1.00 19.06 111 LYS A CA 1
ATOM 843 C C . LYS A 1 115 ? 28.544 -3.618 -25.277 1.00 18.73 111 LYS A C 1
ATOM 844 O O . LYS A 1 115 ? 27.738 -3.494 -26.200 1.00 18.78 111 LYS A O 1
ATOM 850 N N . LEU A 1 116 ? 28.172 -3.798 -24.015 1.00 18.35 112 LEU A N 1
ATOM 851 C CA . LEU A 1 116 ? 26.759 -3.933 -23.670 1.00 18.25 112 LEU A CA 1
ATOM 852 C C . LEU A 1 116 ? 26.003 -2.642 -23.921 1.00 19.06 112 LEU A C 1
ATOM 853 O O . LEU A 1 116 ? 24.883 -2.661 -24.456 1.00 18.88 112 LEU A O 1
ATOM 858 N N . HIS A 1 117 ? 26.617 -1.529 -23.548 1.00 18.90 113 HIS A N 1
ATOM 859 C CA . HIS A 1 117 ? 26.023 -0.219 -23.773 1.00 20.03 113 HIS A CA 1
ATOM 860 C C . HIS A 1 117 ? 25.735 -0.009 -25.241 1.00 20.15 113 HIS A C 1
ATOM 861 O O . HIS A 1 117 ? 24.609 0.343 -25.630 1.00 19.78 113 HIS A O 1
ATOM 868 N N . ARG A 1 118 ? 26.754 -0.223 -26.070 1.00 20.74 114 ARG A N 1
ATOM 869 C CA . ARG A 1 118 ? 26.592 -0.079 -27.509 1.00 21.52 114 ARG A CA 1
ATOM 870 C C . ARG A 1 118 ? 25.489 -0.977 -28.068 1.00 21.27 114 ARG A C 1
ATOM 871 O O . ARG A 1 118 ? 24.705 -0.539 -28.912 1.00 21.97 114 ARG A O 1
ATOM 879 N N . ARG A 1 119 ? 25.426 -2.228 -27.599 1.00 20.67 115 ARG A N 1
ATOM 880 C CA . ARG A 1 119 ? 24.428 -3.182 -28.074 1.00 20.96 115 ARG A CA 1
ATOM 881 C C . ARG A 1 119 ? 23.010 -2.762 -27.716 1.00 21.10 115 ARG A C 1
ATOM 882 O O . ARG A 1 119 ? 22.089 -2.884 -28.535 1.00 20.68 115 ARG A O 1
ATOM 890 N N . LEU A 1 120 ? 22.822 -2.277 -26.486 1.00 21.02 116 LEU A N 1
ATOM 891 C CA . LEU A 1 120 ? 21.490 -1.864 -26.059 1.00 21.20 116 LEU A CA 1
ATOM 892 C C . LEU A 1 120 ? 21.004 -0.662 -26.882 1.00 21.74 116 LEU A C 1
ATOM 893 O O . LEU A 1 120 ? 19.802 -0.552 -27.198 1.00 21.74 116 LEU A O 1
ATOM 898 N N . LEU A 1 121 ? 21.944 0.198 -27.272 1.00 23.09 117 LEU A N 1
ATOM 899 C CA . LEU A 1 121 ? 21.659 1.313 -28.199 1.00 23.62 117 LEU A CA 1
ATOM 900 C C . LEU A 1 121 ? 21.237 0.792 -29.571 1.00 24.35 117 LEU A C 1
ATOM 901 O O . LEU A 1 121 ? 20.284 1.308 -30.173 1.00 25.53 117 LEU A O 1
ATOM 906 N N . GLN A 1 122 ? 21.940 -0.234 -30.050 1.00 23.71 118 GLN A N 1
ATOM 907 C CA . GLN A 1 122 ? 21.608 -0.890 -31.327 1.00 24.17 118 GLN A CA 1
ATOM 908 C C . GLN A 1 122 ? 20.203 -1.484 -31.337 1.00 23.97 118 GLN A C 1
ATOM 909 O O . GLN A 1 122 ? 19.584 -1.568 -32.394 1.00 24.09 118 GLN A O 1
ATOM 915 N N . LEU A 1 123 ? 19.730 -1.911 -30.162 1.00 22.72 119 LEU A N 1
ATOM 916 C CA . LEU A 1 123 ? 18.405 -2.497 -30.016 1.00 23.99 119 LEU A CA 1
ATOM 917 C C . LEU A 1 123 ? 17.320 -1.478 -29.687 1.00 23.49 119 LEU A C 1
ATOM 918 O O . LEU A 1 123 ? 16.201 -1.854 -29.354 1.00 23.61 119 LEU A O 1
ATOM 923 N N . GLY A 1 124 ? 17.648 -0.192 -29.803 1.00 23.78 120 GLY A N 1
ATOM 924 C CA . GLY A 1 124 ? 16.663 0.870 -29.628 1.00 24.27 120 GLY A CA 1
ATOM 925 C C . GLY A 1 124 ? 16.513 1.407 -28.213 1.00 24.28 120 GLY A C 1
ATOM 926 O O . GLY A 1 124 ? 15.672 2.270 -27.972 1.00 24.97 120 GLY A O 1
ATOM 927 N N . GLY A 1 125 ? 17.328 0.913 -27.282 1.00 23.66 121 GLY A N 1
ATOM 928 C CA . GLY A 1 125 ? 17.307 1.412 -25.895 1.00 23.45 121 GLY A CA 1
ATOM 929 C C . GLY A 1 125 ? 17.776 2.856 -25.829 1.00 24.33 121 GLY A C 1
ATOM 930 O O . GLY A 1 125 ? 18.523 3.309 -26.694 1.00 24.27 121 GLY A O 1
ATOM 931 N N . SER A 1 126 ? 17.330 3.591 -24.816 1.00 24.48 122 SER A N 1
ATOM 932 C CA . SER A 1 126 ? 17.783 4.972 -24.626 1.00 25.48 122 SER A CA 1
ATOM 933 C C . SER A 1 126 ? 18.688 5.019 -23.404 1.00 24.77 122 SER A C 1
ATOM 934 O O . SER A 1 126 ? 18.244 4.734 -22.287 1.00 23.93 122 SER A O 1
ATOM 937 N N . ALA A 1 127 ? 19.961 5.348 -23.612 1.00 24.23 123 ALA A N 1
ATOM 938 C CA . ALA A 1 127 ? 20.903 5.443 -22.493 1.00 23.76 123 ALA A CA 1
ATOM 939 C C . ALA A 1 127 ? 20.635 6.683 -21.654 1.00 23.78 123 ALA A C 1
ATOM 940 O O . ALA A 1 127 ? 20.412 7.764 -22.200 1.00 24.23 123 ALA A O 1
ATOM 942 N N . LEU A 1 128 ? 20.650 6.518 -20.331 1.00 23.21 124 LEU A N 1
ATOM 943 C CA . LEU A 1 128 ? 20.482 7.641 -19.394 1.00 24.06 124 LEU A CA 1
ATOM 944 C C . LEU A 1 128 ? 21.807 8.348 -19.103 1.00 24.03 124 LEU A C 1
ATOM 945 O O . LEU A 1 128 ? 21.835 9.565 -18.832 1.00 23.80 124 LEU A O 1
ATOM 950 N N . LEU A 1 129 ? 22.892 7.573 -19.156 1.00 22.72 125 LEU A N 1
ATOM 951 C CA . LEU A 1 129 ? 24.240 8.028 -18.819 1.00 22.07 125 LEU A CA 1
ATOM 952 C C . LEU A 1 129 ? 25.241 7.315 -19.711 1.00 21.51 125 LEU A C 1
ATOM 953 O O . LEU A 1 129 ? 24.925 6.240 -20.250 1.00 21.95 125 LEU A O 1
ATOM 958 N N . PRO A 1 130 ? 26.460 7.873 -19.852 1.00 21.61 126 PRO A N 1
ATOM 959 C CA . PRO A 1 130 ? 27.546 7.094 -20.460 1.00 21.72 126 PRO A CA 1
ATOM 960 C C . PRO A 1 130 ? 27.841 5.894 -19.564 1.00 21.37 126 PRO A C 1
ATOM 961 O O . PRO A 1 130 ? 27.444 5.891 -18.387 1.00 20.23 126 PRO A O 1
ATOM 965 N N . VAL A 1 131 ? 28.550 4.907 -20.095 1.00 21.93 127 VAL A N 1
ATOM 966 C CA . VAL A 1 131 ? 28.941 3.752 -19.283 1.00 22.47 127 VAL A CA 1
ATOM 967 C C . VAL A 1 131 ? 29.821 4.225 -18.122 1.00 22.02 127 VAL A C 1
ATOM 968 O O . VAL A 1 131 ? 30.696 5.087 -18.310 1.00 22.52 127 VAL A O 1
ATOM 972 N N . CYS A 1 132 ? 29.543 3.716 -16.921 1.00 21.11 128 CYS A N 1
ATOM 973 C CA . CYS A 1 132 ? 30.419 3.963 -15.766 1.00 20.93 128 CYS A CA 1
ATOM 974 C C . CYS A 1 132 ? 31.704 3.145 -15.883 1.00 21.14 128 CYS A C 1
ATOM 975 O O . CYS A 1 132 ? 31.652 1.921 -16.080 1.00 21.62 128 CYS A O 1
ATOM 978 N N . LEU A 1 133 ? 32.850 3.809 -15.744 1.00 21.50 129 LEU A N 1
ATOM 979 C CA . LEU A 1 133 ? 34.134 3.122 -15.859 1.00 22.68 129 LEU A CA 1
ATOM 980 C C . LEU A 1 133 ? 34.782 2.845 -14.498 1.00 22.06 129 LEU A C 1
ATOM 981 O O . LEU A 1 133 ? 35.825 3.416 -14.167 1.00 22.27 129 LEU A O 1
ATOM 986 N N . GLY A 1 134 ? 34.165 1.946 -13.729 1.00 21.04 130 GLY A N 1
ATOM 987 C CA . GLY A 1 134 ? 34.704 1.558 -12.415 1.00 20.86 130 GLY A CA 1
ATOM 988 C C . GLY A 1 134 ? 36.097 0.987 -12.630 1.00 21.44 130 GLY A C 1
ATOM 989 O O . GLY A 1 134 ? 36.302 0.133 -13.514 1.00 21.19 130 GLY A O 1
ATOM 990 N N . ASP A 1 135 ? 37.048 1.438 -11.820 1.00 22.37 131 ASP A N 1
ATOM 991 C CA . ASP A 1 135 ? 38.448 1.109 -12.081 1.00 23.14 131 ASP A CA 1
ATOM 992 C C . ASP A 1 135 ? 39.219 0.791 -10.796 1.00 23.70 131 ASP A C 1
ATOM 993 O O . ASP A 1 135 ? 39.455 1.673 -9.960 1.00 23.61 131 ASP A O 1
ATOM 998 N N . ASP A 1 136 ? 39.588 -0.483 -10.653 1.00 24.49 132 ASP A N 1
ATOM 999 C CA . ASP A 1 136 ? 40.411 -0.963 -9.532 1.00 26.00 132 ASP A CA 1
ATOM 1000 C C . ASP A 1 136 ? 41.743 -0.219 -9.410 1.00 26.71 132 ASP A C 1
ATOM 1001 O O . ASP A 1 136 ? 42.312 -0.158 -8.327 1.00 27.11 132 ASP A O 1
ATOM 1006 N N . GLN A 1 137 ? 42.242 0.328 -10.516 1.00 27.82 133 GLN A N 1
ATOM 1007 C CA . GLN A 1 137 ? 43.520 1.070 -10.509 1.00 30.02 133 GLN A CA 1
ATOM 1008 C C . GLN A 1 137 ? 43.446 2.365 -9.691 1.00 30.25 133 GLN A C 1
ATOM 1009 O O . GLN A 1 137 ? 44.463 2.856 -9.190 1.00 28.80 133 GLN A O 1
ATOM 1015 N N . HIS A 1 138 ? 42.247 2.923 -9.539 1.00 28.82 134 HIS A N 1
ATOM 1016 C CA . HIS A 1 138 ? 42.119 4.122 -8.719 1.00 29.09 134 HIS A CA 1
ATOM 1017 C C . HIS A 1 138 ? 42.483 3.842 -7.295 1.00 30.39 134 HIS A C 1
ATOM 1018 O O . HIS A 1 138 ? 42.232 2.751 -6.782 1.00 29.88 134 HIS A O 1
ATOM 1025 N N . GLU A 1 139 ? 43.089 4.840 -6.654 1.00 33.58 135 GLU A N 1
ATOM 1026 C CA . GLU A 1 139 ? 43.384 4.823 -5.222 1.00 36.74 135 GLU A CA 1
ATOM 1027 C C . GLU A 1 139 ? 42.192 4.354 -4.386 1.00 35.78 135 GLU A C 1
ATOM 1028 O O . GLU A 1 139 ? 42.351 3.563 -3.453 1.00 37.09 135 GLU A O 1
ATOM 1034 N N . LEU A 1 140 ? 41.005 4.850 -4.736 1.00 33.89 136 LEU A N 1
ATOM 1035 C CA . LEU A 1 140 ? 39.760 4.533 -4.045 1.00 33.37 136 LEU A CA 1
ATOM 1036 C C . LEU A 1 140 ? 39.009 3.348 -4.639 1.00 31.85 136 LEU A C 1
ATOM 1037 O O . LEU A 1 140 ? 37.891 3.050 -4.207 1.00 33.09 136 LEU A O 1
ATOM 1042 N N . GLY A 1 141 ? 39.595 2.690 -5.638 1.00 29.19 137 GLY A N 1
ATOM 1043 C CA . GLY A 1 141 ? 38.931 1.572 -6.304 1.00 27.07 137 GLY A CA 1
ATOM 1044 C C . GLY A 1 141 ? 37.769 2.043 -7.168 1.00 25.40 137 GLY A C 1
ATOM 1045 O O . GLY A 1 141 ? 37.703 3.225 -7.540 1.00 23.96 137 GLY A O 1
ATOM 1046 N N . PRO A 1 142 ? 36.837 1.128 -7.484 1.00 23.97 138 PRO A N 1
ATOM 1047 C CA . PRO A 1 142 ? 35.763 1.471 -8.417 1.00 23.58 138 PRO A CA 1
ATOM 1048 C C . PRO A 1 142 ? 34.843 2.589 -7.912 1.00 22.72 138 PRO A C 1
ATOM 1049 O O . PRO A 1 142 ? 34.227 3.272 -8.716 1.00 22.29 138 PRO A O 1
ATOM 1053 N N . ASP A 1 143 ? 34.777 2.790 -6.597 1.00 22.66 139 ASP A N 1
ATOM 1054 C CA . ASP A 1 143 ? 33.960 3.858 -6.038 1.00 22.55 139 ASP A CA 1
ATOM 1055 C C . ASP A 1 143 ? 34.294 5.247 -6.581 1.00 21.96 139 ASP A C 1
ATOM 1056 O O . ASP A 1 143 ? 33.426 6.102 -6.625 1.00 20.87 139 ASP A O 1
ATOM 1061 N N . ALA A 1 144 ? 35.543 5.469 -6.983 1.00 21.51 140 ALA A N 1
ATOM 1062 C CA . ALA A 1 144 ? 35.929 6.750 -7.574 1.00 22.37 140 ALA A CA 1
ATOM 1063 C C . ALA A 1 144 ? 35.053 7.125 -8.775 1.00 21.63 140 ALA A C 1
ATOM 1064 O O . ALA A 1 144 ? 34.657 8.278 -8.914 1.00 21.08 140 ALA A O 1
ATOM 1066 N N . ALA A 1 145 ? 34.801 6.157 -9.654 1.00 20.84 141 ALA A N 1
ATOM 1067 C CA . ALA A 1 145 ? 33.917 6.366 -10.794 1.00 20.74 141 ALA A CA 1
ATOM 1068 C C . ALA A 1 145 ? 32.457 6.106 -10.407 1.00 20.61 141 ALA A C 1
ATOM 1069 O O . ALA A 1 145 ? 31.548 6.802 -10.864 1.00 20.84 141 ALA A O 1
ATOM 1071 N N . VAL A 1 146 ? 32.220 5.104 -9.567 1.00 20.25 142 VAL A N 1
ATOM 1072 C CA . VAL A 1 146 ? 30.832 4.733 -9.235 1.00 20.99 142 VAL A CA 1
ATOM 1073 C C . VAL A 1 146 ? 30.064 5.820 -8.472 1.00 21.23 142 VAL A C 1
ATOM 1074 O O . VAL A 1 146 ? 28.881 6.082 -8.764 1.00 21.60 142 VAL A O 1
ATOM 1078 N N . ASP A 1 147 ? 30.712 6.446 -7.491 1.00 21.99 143 ASP A N 1
ATOM 1079 C CA . ASP A 1 147 ? 30.018 7.460 -6.685 1.00 22.09 143 ASP A CA 1
ATOM 1080 C C . ASP A 1 147 ? 29.409 8.627 -7.503 1.00 21.77 143 ASP A C 1
ATOM 1081 O O . ASP A 1 147 ? 28.206 8.884 -7.379 1.00 21.62 143 ASP A O 1
ATOM 1086 N N . PRO A 1 148 ? 30.220 9.334 -8.321 1.00 21.96 144 PRO A N 1
ATOM 1087 C CA . PRO A 1 148 ? 29.635 10.444 -9.092 1.00 22.15 144 PRO A CA 1
ATOM 1088 C C . PRO A 1 148 ? 28.617 9.984 -10.130 1.00 21.93 144 PRO A C 1
ATOM 1089 O O . PRO A 1 148 ? 27.673 10.709 -10.429 1.00 22.42 144 PRO A O 1
ATOM 1093 N N . TRP A 1 149 ? 28.830 8.788 -10.675 1.00 21.62 145 TRP A N 1
ATOM 1094 C CA . TRP A 1 149 ? 27.920 8.204 -11.655 1.00 21.11 145 TRP A CA 1
ATOM 1095 C C . TRP A 1 149 ? 26.563 7.945 -11.060 1.00 21.33 145 TRP A C 1
ATOM 1096 O O . TRP A 1 149 ? 25.540 8.313 -11.659 1.00 20.43 145 TRP A O 1
ATOM 1107 N N . LEU A 1 150 ? 26.534 7.312 -9.878 1.00 21.58 146 LEU A N 1
ATOM 1108 C CA . LEU A 1 150 ? 25.286 7.050 -9.138 1.00 22.14 146 LEU A CA 1
ATOM 1109 C C . LEU A 1 150 ? 24.572 8.351 -8.779 1.00 22.55 146 LEU A C 1
ATOM 1110 O O . LEU A 1 150 ? 23.336 8.445 -8.865 1.00 21.75 146 LEU A O 1
ATOM 1115 N N . ARG A 1 151 ? 25.337 9.358 -8.382 1.00 22.61 147 ARG A N 1
ATOM 1116 C CA . ARG A 1 151 ? 24.728 10.679 -8.150 1.00 24.65 147 ARG A CA 1
ATOM 1117 C C . ARG A 1 151 ? 23.989 11.184 -9.388 1.00 24.25 147 ARG A C 1
ATOM 1118 O O . ARG A 1 151 ? 22.844 11.637 -9.291 1.00 23.66 147 ARG A O 1
ATOM 1126 N N . ASP A 1 152 ? 24.631 11.048 -10.547 1.00 24.25 148 ASP A N 1
ATOM 1127 C CA . ASP A 1 152 ? 24.035 11.438 -11.829 1.00 24.17 148 ASP A CA 1
ATOM 1128 C C . ASP A 1 152 ? 22.818 10.593 -12.196 1.00 23.06 148 ASP A C 1
ATOM 1129 O O . ASP A 1 152 ? 21.797 11.121 -12.662 1.00 21.57 148 ASP A O 1
ATOM 1134 N N . LEU A 1 153 ? 22.912 9.285 -11.953 1.00 21.85 149 LEU A N 1
ATOM 1135 C CA . LEU A 1 153 ? 21.810 8.377 -12.221 1.00 22.29 149 LEU A CA 1
ATOM 1136 C C . LEU A 1 153 ? 20.551 8.763 -11.471 1.00 22.44 149 LEU A C 1
ATOM 1137 O O . LEU A 1 153 ? 19.485 8.877 -12.075 1.00 22.46 149 LEU A O 1
ATOM 1142 N N . TRP A 1 154 ? 20.676 8.975 -10.162 1.00 23.21 150 TRP A N 1
ATOM 1143 C CA . TRP A 1 154 ? 19.515 9.316 -9.346 1.00 25.87 150 TRP A CA 1
ATOM 1144 C C . TRP A 1 154 ? 18.846 10.596 -9.750 1.00 27.65 150 TRP A C 1
ATOM 1145 O O . TRP A 1 154 ? 17.619 10.693 -9.727 1.00 27.78 150 TRP A O 1
ATOM 1156 N N . ASP A 1 155 ? 19.641 11.575 -10.156 1.00 29.58 151 ASP A N 1
ATOM 1157 C CA . ASP A 1 155 ? 19.079 12.812 -10.702 1.00 32.53 151 ASP A CA 1
ATOM 1158 C C . ASP A 1 155 ? 18.246 12.559 -11.957 1.00 33.17 151 ASP A C 1
ATOM 1159 O O . ASP A 1 155 ? 17.172 13.146 -12.128 1.00 32.16 151 ASP A O 1
ATOM 1164 N N . ARG A 1 156 ? 18.723 11.657 -12.812 1.00 33.26 152 ARG A N 1
ATOM 1165 C CA . ARG A 1 156 ? 17.993 11.327 -14.029 1.00 34.64 152 ARG A CA 1
ATOM 1166 C C . ARG A 1 156 ? 16.763 10.470 -13.743 1.00 35.19 152 ARG A C 1
ATOM 1167 O O . ARG A 1 156 ? 15.706 10.676 -14.346 1.00 35.79 152 ARG A O 1
ATOM 1175 N N . VAL A 1 157 ? 16.901 9.519 -12.820 1.00 34.45 153 VAL A N 1
ATOM 1176 C CA . VAL A 1 157 ? 15.788 8.658 -12.422 1.00 34.58 153 VAL A CA 1
ATOM 1177 C C . VAL A 1 157 ? 14.637 9.461 -11.817 1.00 36.87 153 VAL A C 1
ATOM 1178 O O . VAL A 1 157 ? 13.464 9.159 -12.057 1.00 36.69 153 VAL A O 1
ATOM 1182 N N . LEU A 1 158 ? 14.967 10.487 -11.039 1.00 38.47 154 LEU A N 1
ATOM 1183 C CA . LEU A 1 158 ? 13.925 11.295 -10.420 1.00 40.38 154 LEU A CA 1
ATOM 1184 C C . LEU A 1 158 ? 13.284 12.251 -11.429 1.00 39.93 154 LEU A C 1
ATOM 1185 O O . LEU A 1 158 ? 12.218 12.815 -11.172 1.00 41.22 154 LEU A O 1
ATOM 1190 N N . GLY A 1 159 ? 13.921 12.388 -12.591 1.00 39.00 155 GLY A N 1
ATOM 1191 C CA . GLY A 1 159 ? 13.284 12.978 -13.766 1.00 39.28 155 GLY A CA 1
ATOM 1192 C C . GLY A 1 159 ? 12.213 12.051 -14.323 1.00 40.69 155 GLY A C 1
ATOM 1193 O O . GLY A 1 159 ? 11.126 12.495 -14.714 1.00 41.44 155 GLY A O 1
ATOM 1194 N N . LEU A 1 160 ? 12.514 10.754 -14.352 1.00 39.62 156 LEU A N 1
ATOM 1195 C CA . LEU A 1 160 ? 11.552 9.750 -14.806 1.00 40.57 156 LEU A CA 1
ATOM 1196 C C . LEU A 1 160 ? 10.392 9.600 -13.821 1.00 41.86 156 LEU A C 1
ATOM 1197 O O . LEU A 1 160 ? 9.232 9.467 -14.227 1.00 40.98 156 LEU A O 1
ATOM 1202 N N . TYR A 1 161 ? 10.724 9.633 -12.529 1.00 41.57 157 TYR A N 1
ATOM 1203 C CA . TYR A 1 161 ? 9.766 9.415 -11.448 1.00 43.74 157 TYR A CA 1
ATOM 1204 C C . TYR A 1 161 ? 9.758 10.591 -10.467 1.00 44.67 157 TYR A C 1
ATOM 1205 O O . TYR A 1 161 ? 10.373 10.515 -9.396 1.00 45.15 157 TYR A O 1
ATOM 1214 N N . PRO A 1 162 ? 9.060 11.684 -10.829 1.00 46.88 158 PRO A N 1
ATOM 1215 C CA . PRO A 1 162 ? 9.051 12.910 -10.027 1.00 49.39 158 PRO A CA 1
ATOM 1216 C C . PRO A 1 162 ? 8.384 12.742 -8.657 1.00 53.43 158 PRO A C 1
ATOM 1217 O O . PRO A 1 162 ? 7.604 11.802 -8.466 1.00 51.99 158 PRO A O 1
ATOM 1221 N N . PRO A 1 163 ? 8.694 13.649 -7.705 1.00 57.79 159 PRO A N 1
ATOM 1222 C CA . PRO A 1 163 ? 8.020 13.700 -6.403 1.00 60.93 159 PRO A CA 1
ATOM 1223 C C . PRO A 1 163 ? 6.535 14.075 -6.546 1.00 65.10 159 PRO A C 1
ATOM 1224 O O . PRO A 1 163 ? 6.123 14.506 -7.627 1.00 66.31 159 PRO A O 1
ATOM 1228 N N . PRO A 1 164 ? 5.732 13.903 -5.467 1.00 68.98 160 PRO A N 1
ATOM 1229 C CA . PRO A 1 164 ? 4.301 14.246 -5.462 1.00 71.40 160 PRO A CA 1
ATOM 1230 C C . PRO A 1 164 ? 3.883 15.569 -6.147 1.00 74.31 160 PRO A C 1
ATOM 1231 O O . PRO A 1 164 ? 2.912 15.557 -6.909 1.00 76.40 160 PRO A O 1
ATOM 1235 N N . PRO A 1 165 ? 4.594 16.694 -5.893 1.00 75.07 161 PRO A N 1
ATOM 1236 C CA . PRO A 1 165 ? 4.204 17.909 -6.613 1.00 76.43 161 PRO A CA 1
ATOM 1237 C C . PRO A 1 165 ? 4.753 17.925 -8.043 1.00 76.35 161 PRO A C 1
ATOM 1238 O O . PRO A 1 165 ? 4.473 18.852 -8.807 1.00 76.43 161 PRO A O 1
ATOM 1242 N N . PRO B 1 8 ? -2.079 -16.520 -4.572 1.00 15.00 4 PRO B N 1
ATOM 1243 C CA . PRO B 1 8 ? -0.964 -15.976 -3.790 1.00 15.00 4 PRO B CA 1
ATOM 1244 C C . PRO B 1 8 ? -1.030 -16.398 -2.325 1.00 15.00 4 PRO B C 1
ATOM 1245 O O . PRO B 1 8 ? -1.642 -17.157 -1.608 1.00 58.46 4 PRO B O 1
ATOM 1249 N N . GLN B 1 9 ? 0.441 -16.747 -2.392 1.00 54.07 5 GLN B N 1
ATOM 1250 C CA . GLN B 1 9 ? 1.125 -17.675 -1.483 1.00 50.62 5 GLN B CA 1
ATOM 1251 C C . GLN B 1 9 ? 2.503 -17.156 -1.035 1.00 47.37 5 GLN B C 1
ATOM 1252 O O . GLN B 1 9 ? 3.345 -16.800 -1.861 1.00 45.43 5 GLN B O 1
ATOM 1258 N N . LEU B 1 10 ? 2.724 -17.134 0.276 1.00 43.00 6 LEU B N 1
ATOM 1259 C CA . LEU B 1 10 ? 3.983 -16.667 0.845 1.00 40.06 6 LEU B CA 1
ATOM 1260 C C . LEU B 1 10 ? 4.585 -17.733 1.745 1.00 36.64 6 LEU B C 1
ATOM 1261 O O . LEU B 1 10 ? 3.868 -18.384 2.491 1.00 36.63 6 LEU B O 1
ATOM 1266 N N . LEU B 1 11 ? 5.903 -17.901 1.675 1.00 32.72 7 LEU B N 1
ATOM 1267 C CA . LEU B 1 11 ? 6.599 -18.786 2.599 1.00 30.48 7 LEU B CA 1
ATOM 1268 C C . LEU B 1 11 ? 7.565 -18.014 3.490 1.00 29.14 7 LEU B C 1
ATOM 1269 O O . LEU B 1 11 ? 8.420 -17.281 3.000 1.00 26.81 7 LEU B O 1
ATOM 1274 N N . VAL B 1 12 ? 7.436 -18.202 4.801 1.00 28.99 8 VAL B N 1
ATOM 1275 C CA . VAL B 1 12 ? 8.332 -17.548 5.748 1.00 28.97 8 VAL B CA 1
ATOM 1276 C C . VAL B 1 12 ? 9.159 -18.601 6.471 1.00 28.62 8 VAL B C 1
ATOM 1277 O O . VAL B 1 12 ? 8.616 -19.494 7.124 1.00 29.81 8 VAL B O 1
ATOM 1281 N N . LEU B 1 13 ? 10.476 -18.490 6.335 1.00 27.99 9 LEU B N 1
ATOM 1282 C CA . LEU B 1 13 ? 11.406 -19.453 6.914 1.00 27.82 9 LEU B CA 1
ATOM 1283 C C . LEU B 1 13 ? 12.330 -18.754 7.891 1.00 28.22 9 LEU B C 1
ATOM 1284 O O . LEU B 1 13 ? 12.896 -17.703 7.574 1.00 28.75 9 LEU B O 1
ATOM 1289 N N . PHE B 1 14 ? 12.478 -19.320 9.085 1.00 28.70 10 PHE B N 1
ATOM 1290 C CA . PHE B 1 14 ? 13.252 -18.641 10.125 1.00 28.85 10 PHE B CA 1
ATOM 1291 C C . PHE B 1 14 ? 14.411 -19.418 10.730 1.00 28.59 10 PHE B C 1
ATOM 1292 O O . PHE B 1 14 ? 14.433 -20.654 10.725 1.00 29.33 10 PHE B O 1
ATOM 1300 N N . GLY B 1 15 ? 15.383 -18.658 11.220 1.00 28.82 11 GLY B N 1
ATOM 1301 C CA . GLY B 1 15 ? 16.485 -19.146 12.039 1.00 28.78 11 GLY B CA 1
ATOM 1302 C C . GLY B 1 15 ? 16.438 -18.322 13.311 1.00 29.79 11 GLY B C 1
ATOM 1303 O O . GLY B 1 15 ? 16.581 -17.090 13.277 1.00 29.22 11 GLY B O 1
ATOM 1304 N N . SER B 1 16 ? 16.210 -19.001 14.430 1.00 30.89 12 SER B N 1
ATOM 1305 C CA . SER B 1 16 ? 15.933 -18.357 15.703 1.00 32.65 12 SER B CA 1
ATOM 1306 C C . SER B 1 16 ? 16.556 -19.162 16.832 1.00 34.48 12 SER B C 1
ATOM 1307 O O . SER B 1 16 ? 16.326 -20.370 16.930 1.00 34.30 12 SER B O 1
ATOM 1310 N N . GLN B 1 17 ? 17.334 -18.494 17.684 1.00 35.97 13 GLN B N 1
ATOM 1311 C CA . GLN B 1 17 ? 17.994 -19.167 18.804 1.00 37.37 13 GLN B CA 1
ATOM 1312 C C . GLN B 1 17 ? 17.232 -18.990 20.113 1.00 38.75 13 GLN B C 1
ATOM 1313 O O . GLN B 1 17 ? 17.081 -19.938 20.884 1.00 39.75 13 GLN B O 1
ATOM 1319 N N . THR B 1 18 ? 16.751 -17.778 20.367 1.00 39.18 14 THR B N 1
ATOM 1320 C CA . THR B 1 18 ? 16.009 -17.527 21.597 1.00 39.93 14 THR B CA 1
ATOM 1321 C C . THR B 1 18 ? 14.599 -16.989 21.342 1.00 39.52 14 THR B C 1
ATOM 1322 O O . THR B 1 18 ? 13.995 -16.387 22.228 1.00 40.41 14 THR B O 1
ATOM 1326 N N . GLY B 1 19 ? 14.088 -17.203 20.128 1.00 38.08 15 GLY B N 1
ATOM 1327 C CA . GLY B 1 19 ? 12.661 -17.022 19.842 1.00 37.16 15 GLY B CA 1
ATOM 1328 C C . GLY B 1 19 ? 12.212 -15.739 19.160 1.00 36.81 15 GLY B C 1
ATOM 1329 O O . GLY B 1 19 ? 11.084 -15.670 18.657 1.00 36.58 15 GLY B O 1
ATOM 1330 N N . THR B 1 20 ? 13.075 -14.724 19.145 1.00 35.55 16 THR B N 1
ATOM 1331 C CA . THR B 1 20 ? 12.710 -13.411 18.600 1.00 35.79 16 THR B CA 1
ATOM 1332 C C . THR B 1 20 ? 12.390 -13.520 17.111 1.00 35.58 16 THR B C 1
ATOM 1333 O O . THR B 1 20 ? 11.340 -13.045 16.664 1.00 36.46 16 THR B O 1
ATOM 1337 N N . ALA B 1 21 ? 13.282 -14.166 16.356 1.00 35.00 17 ALA B N 1
ATOM 1338 C CA . ALA B 1 21 ? 13.059 -14.382 14.919 1.00 34.49 17 ALA B CA 1
ATOM 1339 C C . ALA B 1 21 ? 11.809 -15.219 14.629 1.00 34.45 17 ALA B C 1
ATOM 1340 O O . ALA B 1 21 ? 11.077 -14.933 13.681 1.00 33.39 17 ALA B O 1
ATOM 1342 N N . GLN B 1 22 ? 11.562 -16.241 15.449 1.00 35.68 18 GLN B N 1
ATOM 1343 C CA . GLN B 1 22 ? 10.327 -17.024 15.355 1.00 36.24 18 GLN B CA 1
ATOM 1344 C C . GLN B 1 22 ? 9.092 -16.140 15.563 1.00 37.07 18 GLN B C 1
ATOM 1345 O O . GLN B 1 22 ? 8.144 -16.179 14.772 1.00 36.92 18 GLN B O 1
ATOM 1351 N N . ASP B 1 23 ? 9.115 -15.336 16.623 1.00 38.78 19 ASP B N 1
ATOM 1352 C CA . ASP B 1 23 ? 8.026 -14.399 16.915 1.00 41.24 19 ASP B CA 1
ATOM 1353 C C . ASP B 1 23 ? 7.789 -13.401 15.782 1.00 39.90 19 ASP B C 1
ATOM 1354 O O . ASP B 1 23 ? 6.647 -13.170 15.391 1.00 39.78 19 ASP B O 1
ATOM 1359 N N . VAL B 1 24 ? 8.873 -12.842 15.246 1.00 38.64 20 VAL B N 1
ATOM 1360 C CA . VAL B 1 24 ? 8.801 -11.931 14.097 1.00 37.85 20 VAL B CA 1
ATOM 1361 C C . VAL B 1 24 ? 8.198 -12.623 12.870 1.00 37.19 20 VAL B C 1
ATOM 1362 O O . VAL B 1 24 ? 7.389 -12.026 12.158 1.00 37.15 20 VAL B O 1
ATOM 1366 N N . SER B 1 25 ? 8.584 -13.880 12.639 1.00 36.02 21 SER B N 1
ATOM 1367 C CA . SER B 1 25 ? 8.048 -14.678 11.528 1.00 35.53 21 SER B CA 1
ATOM 1368 C C . SER B 1 25 ? 6.566 -14.985 11.691 1.00 36.55 21 SER B C 1
ATOM 1369 O O . SER B 1 25 ? 5.794 -14.898 10.734 1.00 36.06 21 SER B O 1
ATOM 1372 N N . GLU B 1 26 ? 6.169 -15.353 12.906 1.00 38.85 22 GLU B N 1
ATOM 1373 C CA . GLU B 1 26 ? 4.760 -15.610 13.192 1.00 41.07 22 GLU B CA 1
ATOM 1374 C C . GLU B 1 26 ? 3.931 -14.330 13.043 1.00 42.04 22 GLU B C 1
ATOM 1375 O O . GLU B 1 26 ? 2.806 -14.375 12.539 1.00 42.68 22 GLU B O 1
ATOM 1381 N N . ARG B 1 27 ? 4.511 -13.197 13.444 1.00 42.74 23 ARG B N 1
ATOM 1382 C CA . ARG B 1 27 ? 3.923 -11.875 13.207 1.00 44.22 23 ARG B CA 1
ATOM 1383 C C . ARG B 1 27 ? 3.729 -11.628 11.710 1.00 44.78 23 ARG B C 1
ATOM 1384 O O . ARG B 1 27 ? 2.669 -11.158 11.280 1.00 44.26 23 ARG B O 1
ATOM 1392 N N . LEU B 1 28 ? 4.760 -11.950 10.924 1.00 42.37 24 LEU B N 1
ATOM 1393 C CA . LEU B 1 28 ? 4.695 -11.828 9.470 1.00 41.50 24 LEU B CA 1
ATOM 1394 C C . LEU B 1 28 ? 3.574 -12.709 8.901 1.00 40.28 24 LEU B C 1
ATOM 1395 O O . LEU B 1 28 ? 2.813 -12.272 8.036 1.00 38.91 24 LEU B O 1
ATOM 1400 N N . GLY B 1 29 ? 3.476 -13.942 9.400 1.00 39.76 25 GLY B N 1
ATOM 1401 C CA . GLY B 1 29 ? 2.431 -14.873 8.991 1.00 41.08 25 GLY B CA 1
ATOM 1402 C C 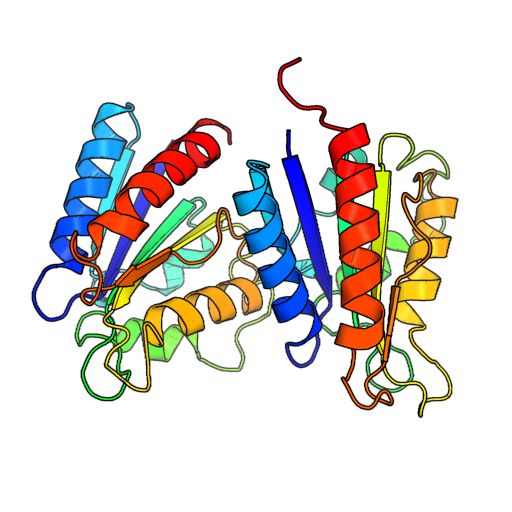. GLY B 1 29 ? 1.030 -14.348 9.253 1.00 43.88 25 GLY B C 1
ATOM 1403 O O . GLY B 1 29 ? 0.143 -14.487 8.413 1.00 45.03 25 GLY B O 1
ATOM 1404 N N . ARG B 1 30 ? 0.829 -13.742 10.420 1.00 45.40 26 ARG B N 1
ATOM 1405 C CA . ARG B 1 30 ? -0.478 -13.186 10.767 1.00 48.24 26 ARG B CA 1
ATOM 1406 C C . ARG B 1 30 ? -0.815 -11.980 9.884 1.00 49.37 26 ARG B C 1
ATOM 1407 O O . ARG B 1 30 ? -1.938 -11.873 9.394 1.00 50.71 26 ARG B O 1
ATOM 1415 N N . GLU B 1 31 ? 0.173 -11.107 9.663 1.00 50.37 27 GLU B N 1
ATOM 1416 C CA . GLU B 1 31 ? 0.048 -9.957 8.754 1.00 51.16 27 GLU B CA 1
ATOM 1417 C C . GLU B 1 31 ? -0.245 -10.373 7.312 1.00 51.33 27 GLU B C 1
ATOM 1418 O O . GLU B 1 31 ? -0.978 -9.685 6.595 1.00 52.04 27 GLU B O 1
ATOM 1424 N N . ALA B 1 32 ? 0.337 -11.494 6.890 1.00 50.83 28 ALA B N 1
ATOM 1425 C CA . ALA B 1 32 ? 0.110 -12.021 5.548 1.00 51.71 28 ALA B CA 1
ATOM 1426 C C . ALA B 1 32 ? -1.319 -12.523 5.400 1.00 53.98 28 ALA B C 1
ATOM 1427 O O . ALA B 1 32 ? -1.998 -12.210 4.420 1.00 55.80 28 ALA B O 1
ATOM 1429 N N . ARG B 1 33 ? -1.772 -13.294 6.384 1.00 54.95 29 ARG B N 1
ATOM 1430 C CA . ARG B 1 33 ? -3.113 -13.865 6.358 1.00 56.65 29 ARG B CA 1
ATOM 1431 C C . ARG B 1 33 ? -4.185 -12.777 6.368 1.00 58.02 29 ARG B C 1
ATOM 1432 O O . ARG B 1 33 ? -5.193 -12.904 5.678 1.00 59.36 29 ARG B O 1
ATOM 1440 N N . ARG B 1 34 ? -3.937 -11.695 7.109 1.00 58.57 30 ARG B N 1
ATOM 1441 C CA . ARG B 1 34 ? -4.847 -10.542 7.151 1.00 60.22 30 ARG B CA 1
ATOM 1442 C C . ARG B 1 34 ? -5.020 -9.852 5.792 1.00 60.92 30 ARG B C 1
ATOM 1443 O O . ARG B 1 34 ? -6.073 -9.278 5.517 1.00 62.10 30 ARG B O 1
ATOM 1451 N N . ARG B 1 35 ? -3.989 -9.910 4.951 1.00 60.25 31 ARG B N 1
ATOM 1452 C CA . ARG B 1 35 ? -4.064 -9.373 3.589 1.00 61.49 31 ARG B CA 1
ATOM 1453 C C . ARG B 1 35 ? -4.499 -10.451 2.590 1.00 62.79 31 ARG B C 1
ATOM 1454 O O . ARG B 1 35 ? -4.140 -10.413 1.411 1.00 62.93 31 ARG B O 1
ATOM 1462 N N . ARG B 1 36 ? -5.296 -11.394 3.092 1.00 65.98 32 ARG B N 1
ATOM 1463 C CA . ARG B 1 36 ? -5.784 -12.583 2.368 1.00 67.90 32 ARG B CA 1
ATOM 1464 C C . ARG B 1 36 ? -4.744 -13.338 1.517 1.00 66.47 32 ARG B C 1
ATOM 1465 O O . ARG B 1 36 ? -5.032 -13.798 0.409 1.00 67.19 32 ARG B O 1
ATOM 1473 N N . LEU B 1 37 ? -3.536 -13.461 2.063 1.00 63.09 33 LEU B N 1
ATOM 1474 C CA . LEU B 1 37 ? -2.472 -14.243 1.445 1.00 59.60 33 LEU B CA 1
ATOM 1475 C C . LEU B 1 37 ? -2.239 -15.516 2.244 1.00 56.68 33 LEU B C 1
ATOM 1476 O O . LEU B 1 37 ? -2.078 -15.464 3.464 1.00 57.17 33 LEU B O 1
ATOM 1481 N N . GLY B 1 38 ? -2.226 -16.654 1.557 1.00 53.51 34 GLY B N 1
ATOM 1482 C CA . GLY B 1 38 ? -1.836 -17.916 2.177 1.00 51.12 34 GLY B CA 1
ATOM 1483 C C . GLY B 1 38 ? -0.396 -17.799 2.635 1.00 48.43 34 GLY B C 1
ATOM 1484 O O . GLY B 1 38 ? 0.440 -17.263 1.912 1.00 47.39 34 GLY B O 1
ATOM 1485 N N . CYS B 1 39 ? -0.108 -18.268 3.846 1.00 47.22 35 CYS B N 1
ATOM 1486 C CA . CYS B 1 39 ? 1.238 -18.152 4.401 1.00 46.16 35 CYS B CA 1
ATOM 1487 C C . CYS B 1 39 ? 1.618 -19.355 5.257 1.00 45.77 35 CYS B C 1
ATOM 1488 O O . CYS B 1 39 ? 0.859 -19.780 6.134 1.00 45.96 35 CYS B O 1
ATOM 1491 N N . ARG B 1 40 ? 2.796 -19.900 4.979 1.00 42.50 36 ARG B N 1
ATOM 1492 C CA . ARG B 1 40 ? 3.387 -20.938 5.811 1.00 40.99 36 ARG B CA 1
ATOM 1493 C C . ARG B 1 40 ? 4.598 -20.365 6.523 1.00 38.81 36 ARG B C 1
ATOM 1494 O O . ARG B 1 40 ? 5.409 -19.649 5.923 1.00 36.59 36 ARG B O 1
ATOM 1502 N N . VAL B 1 41 ? 4.705 -20.678 7.808 1.00 36.70 37 VAL B N 1
ATOM 1503 C CA . VAL B 1 41 ? 5.812 -20.223 8.634 1.00 35.48 37 VAL B CA 1
ATOM 1504 C C . VAL B 1 41 ? 6.458 -21.456 9.257 1.00 35.08 37 VAL B C 1
ATOM 1505 O O . VAL B 1 41 ? 5.769 -22.266 9.877 1.00 34.54 37 VAL B O 1
ATOM 1509 N N . GLN B 1 42 ? 7.771 -21.605 9.096 1.00 32.04 38 GLN B N 1
ATOM 1510 C CA . GLN B 1 42 ? 8.476 -22.713 9.739 1.00 32.20 38 GLN B CA 1
ATOM 1511 C C . GLN B 1 42 ? 9.968 -22.461 9.863 1.00 30.61 38 GLN B C 1
ATOM 1512 O O . GLN B 1 42 ? 10.516 -21.609 9.161 1.00 29.13 38 GLN B O 1
ATOM 1518 N N . ALA B 1 43 ? 10.606 -23.193 10.777 1.00 29.57 39 ALA B N 1
ATOM 1519 C CA . ALA B 1 43 ? 12.053 -23.115 10.952 1.00 29.70 39 ALA B CA 1
ATOM 1520 C C . ALA B 1 43 ? 12.757 -23.635 9.704 1.00 29.12 39 ALA B C 1
ATOM 1521 O O . ALA B 1 43 ? 12.310 -24.624 9.096 1.00 30.17 39 ALA B O 1
ATOM 1523 N N . LEU B 1 44 ? 13.859 -22.983 9.341 1.00 28.25 40 LEU B N 1
ATOM 1524 C CA . LEU B 1 44 ? 14.618 -23.350 8.144 1.00 28.01 40 LEU B CA 1
ATOM 1525 C C . LEU B 1 44 ? 14.964 -24.832 8.089 1.00 29.19 40 LEU B C 1
ATOM 1526 O O . LEU B 1 44 ? 14.850 -25.456 7.040 1.00 28.99 40 LEU B O 1
ATOM 1531 N N . ASP B 1 45 ? 15.361 -25.403 9.219 1.00 29.88 41 ASP B N 1
ATOM 1532 C CA . ASP B 1 45 ? 15.775 -26.810 9.216 1.00 31.40 41 ASP B CA 1
ATOM 1533 C C . ASP B 1 45 ? 14.605 -27.791 9.208 1.00 31.85 41 ASP B C 1
ATOM 1534 O O . ASP B 1 45 ? 14.820 -28.995 9.077 1.00 32.60 41 ASP B O 1
ATOM 1539 N N . SER B 1 46 ? 13.376 -27.294 9.326 1.00 31.63 42 SER B N 1
ATOM 1540 C CA . SER B 1 46 ? 12.208 -28.169 9.228 1.00 33.24 42 SER B CA 1
ATOM 1541 C C . SER B 1 46 ? 11.699 -28.242 7.793 1.00 32.57 42 SER B C 1
ATOM 1542 O O . SER B 1 46 ? 10.767 -28.986 7.489 1.00 32.49 42 SER B O 1
ATOM 1545 N N . TYR B 1 47 ? 12.335 -27.477 6.916 1.00 31.46 43 TYR B N 1
ATOM 1546 C CA . TYR B 1 47 ? 11.908 -27.367 5.531 1.00 32.06 43 TYR B CA 1
ATOM 1547 C C . TYR B 1 47 ? 12.832 -28.173 4.620 1.00 32.80 43 TYR B C 1
ATOM 1548 O O . TYR B 1 47 ? 14.055 -28.065 4.734 1.00 33.37 43 TYR B O 1
ATOM 1557 N N . PRO B 1 48 ? 12.257 -29.003 3.726 1.00 33.96 44 PRO B N 1
ATOM 1558 C CA . PRO B 1 48 ? 13.126 -29.750 2.805 1.00 34.55 44 PRO B CA 1
ATOM 1559 C C . PRO B 1 48 ? 13.746 -28.809 1.779 1.00 33.77 44 PRO B C 1
ATOM 1560 O O . PRO B 1 48 ? 13.091 -28.428 0.800 1.00 34.17 44 PRO B O 1
ATOM 1564 N N . VAL B 1 49 ? 15.015 -28.471 2.019 1.00 32.48 45 VAL B N 1
ATOM 1565 C CA . VAL B 1 49 ? 15.720 -27.375 1.346 1.00 31.53 45 VAL B CA 1
ATOM 1566 C C . VAL B 1 49 ? 15.714 -27.488 -0.181 1.00 29.82 45 VAL B C 1
ATOM 1567 O O . VAL B 1 49 ? 15.742 -26.481 -0.898 1.00 27.86 45 VAL B O 1
ATOM 1571 N N . VAL B 1 50 ? 15.643 -28.721 -0.671 1.00 29.07 46 VAL B N 1
ATOM 1572 C CA . VAL B 1 50 ? 15.664 -28.964 -2.097 1.00 28.95 46 VAL B CA 1
ATOM 1573 C C . VAL B 1 50 ? 14.411 -28.415 -2.792 1.00 27.54 46 VAL B C 1
ATOM 1574 O O . VAL B 1 50 ? 14.433 -28.106 -3.988 1.00 26.22 46 VAL B O 1
ATOM 1578 N N . ASN B 1 51 ? 13.325 -28.284 -2.037 1.00 26.70 47 ASN B N 1
ATOM 1579 C CA . ASN B 1 51 ? 12.085 -27.794 -2.611 1.00 27.60 47 ASN B CA 1
ATOM 1580 C C . ASN B 1 51 ? 12.083 -26.292 -2.840 1.00 26.15 47 ASN B C 1
ATOM 1581 O O . ASN B 1 51 ? 11.156 -25.783 -3.449 1.00 26.16 47 ASN B O 1
ATOM 1586 N N . LEU B 1 52 ? 13.134 -25.603 -2.397 1.00 25.07 48 LEU B N 1
ATOM 1587 C CA . LEU B 1 52 ? 13.216 -24.146 -2.604 1.00 26.25 48 LEU B CA 1
ATOM 1588 C C . LEU B 1 52 ? 13.179 -23.774 -4.091 1.00 26.87 48 LEU B C 1
ATOM 1589 O O . LEU B 1 52 ? 12.788 -22.653 -4.459 1.00 25.87 48 LEU B O 1
ATOM 1594 N N . ILE B 1 53 ? 13.587 -24.721 -4.935 1.00 27.09 49 ILE B N 1
ATOM 1595 C CA . ILE B 1 53 ? 13.640 -24.503 -6.382 1.00 29.02 49 ILE B CA 1
ATOM 1596 C C . ILE B 1 53 ? 12.252 -24.279 -6.982 1.00 29.34 49 ILE B C 1
ATOM 1597 O O . ILE B 1 53 ? 12.136 -23.772 -8.102 1.00 30.54 49 ILE B O 1
ATOM 1602 N N . ASN B 1 54 ? 11.222 -24.658 -6.224 1.00 29.75 50 ASN B N 1
ATOM 1603 C CA . ASN B 1 54 ? 9.827 -24.562 -6.649 1.00 30.46 50 ASN B CA 1
ATOM 1604 C C . ASN B 1 54 ? 9.045 -23.484 -5.898 1.00 30.60 50 ASN B C 1
ATOM 1605 O O . ASN B 1 54 ? 7.821 -23.386 -6.035 1.00 32.30 50 ASN B O 1
ATOM 1610 N N . GLU B 1 55 ? 9.745 -22.678 -5.103 1.00 29.07 51 GLU B N 1
ATOM 1611 C CA . GLU B 1 55 ? 9.099 -21.653 -4.295 1.00 28.62 51 GLU B CA 1
ATOM 1612 C C . GLU B 1 55 ? 9.196 -20.283 -4.980 1.00 27.60 51 GLU B C 1
ATOM 1613 O O . GLU B 1 55 ? 10.303 -19.803 -5.237 1.00 26.98 51 GLU B O 1
ATOM 1619 N N . PRO B 1 56 ? 8.039 -19.656 -5.286 1.00 27.25 52 PRO B N 1
ATOM 1620 C CA . PRO B 1 56 ? 8.073 -18.335 -5.957 1.00 26.38 52 PRO B CA 1
ATOM 1621 C C . PRO B 1 56 ? 8.359 -17.148 -5.051 1.00 26.10 52 PRO B C 1
ATOM 1622 O O . PRO B 1 56 ? 8.803 -16.094 -5.535 1.00 24.93 52 PRO B O 1
ATOM 1626 N N . LEU B 1 57 ? 8.072 -17.291 -3.758 1.00 25.51 53 LEU B N 1
ATOM 1627 C CA . LEU B 1 57 ? 8.111 -16.146 -2.845 1.00 25.87 53 LEU B CA 1
ATOM 1628 C C . LEU B 1 57 ? 8.446 -16.560 -1.412 1.00 24.60 53 LEU B C 1
ATOM 1629 O O . LEU B 1 57 ? 7.616 -17.121 -0.706 1.00 25.62 53 LEU B O 1
ATOM 1634 N N . VAL B 1 58 ? 9.671 -16.267 -0.991 1.00 24.15 54 VAL B N 1
ATOM 1635 C CA . VAL B 1 58 ? 10.135 -16.664 0.328 1.00 24.10 54 VAL B CA 1
ATOM 1636 C C . VAL B 1 58 ? 10.748 -15.490 1.089 1.00 24.12 54 VAL B C 1
ATOM 1637 O O . VAL B 1 58 ? 11.564 -14.745 0.546 1.00 23.07 54 VAL B O 1
ATOM 1641 N N . ILE B 1 59 ? 10.348 -15.343 2.351 1.00 24.28 55 ILE B N 1
ATOM 1642 C CA . ILE B 1 59 ? 10.959 -14.398 3.268 1.00 25.58 55 ILE B CA 1
ATOM 1643 C C . ILE B 1 59 ? 11.767 -15.181 4.285 1.00 25.79 55 ILE B C 1
ATOM 1644 O O . ILE B 1 59 ? 11.251 -16.073 4.966 1.00 25.41 55 ILE B O 1
ATOM 1649 N N . PHE B 1 60 ? 13.047 -14.849 4.383 1.00 25.56 56 PHE B N 1
ATOM 1650 C CA . PHE B 1 60 ? 13.923 -15.476 5.349 1.00 25.20 56 PHE B CA 1
ATOM 1651 C C . PHE B 1 60 ? 14.113 -14.544 6.527 1.00 25.98 56 PHE B C 1
ATOM 1652 O O . PHE B 1 60 ? 14.479 -13.378 6.348 1.00 25.84 56 PHE B O 1
ATOM 1660 N N . VAL B 1 61 ? 13.856 -15.062 7.731 1.00 26.77 57 VAL B N 1
ATOM 1661 C CA . VAL B 1 61 ? 13.981 -14.278 8.962 1.00 27.12 57 VAL B CA 1
ATOM 1662 C C . VAL B 1 61 ? 15.059 -14.914 9.844 1.00 28.36 57 VAL B C 1
ATOM 1663 O O . VAL B 1 61 ? 14.853 -15.982 10.420 1.00 28.10 57 VAL B O 1
ATOM 1667 N N . CYS B 1 62 ? 16.217 -14.266 9.929 1.00 28.38 58 CYS B N 1
ATOM 1668 C CA . CYS B 1 62 ? 17.394 -14.912 10.512 1.00 28.99 58 CYS B CA 1
ATOM 1669 C C . CYS B 1 62 ? 18.145 -14.070 11.530 1.00 29.23 58 CYS B C 1
ATOM 1670 O O . CYS B 1 62 ? 18.564 -12.958 11.231 1.00 28.70 58 CYS B O 1
ATOM 1673 N N . ALA B 1 63 ? 18.322 -14.627 12.727 1.00 29.84 59 ALA B N 1
ATOM 1674 C CA . ALA B 1 63 ? 19.124 -13.998 13.764 1.00 30.83 59 ALA B CA 1
ATOM 1675 C C . ALA B 1 63 ? 20.590 -14.395 13.612 1.00 31.52 59 ALA B C 1
ATOM 1676 O O . ALA B 1 63 ? 20.902 -15.401 12.973 1.00 31.94 59 ALA B O 1
ATOM 1678 N N . THR B 1 64 ? 21.481 -13.587 14.182 1.00 32.19 60 THR B N 1
ATOM 1679 C CA . THR B 1 64 ? 22.889 -13.942 14.307 1.00 33.62 60 THR B CA 1
ATOM 1680 C C . THR B 1 64 ? 23.203 -14.327 15.773 1.00 35.51 60 THR B C 1
ATOM 1681 O O . THR B 1 64 ? 22.884 -13.574 16.698 1.00 36.06 60 THR B O 1
ATOM 1685 N N . THR B 1 65 ? 23.797 -15.506 15.970 1.00 38.06 61 THR B N 1
ATOM 1686 C CA . THR B 1 65 ? 24.147 -16.008 17.312 1.00 41.60 61 THR B CA 1
ATOM 1687 C C . THR B 1 65 ? 25.641 -15.796 17.603 1.00 43.57 61 THR B C 1
ATOM 1688 O O . THR B 1 65 ? 26.340 -15.130 16.840 1.00 44.56 61 THR B O 1
ATOM 1692 N N . GLY B 1 66 ? 26.098 -16.365 18.721 1.00 46.05 62 GLY B N 1
ATOM 1693 C CA . GLY B 1 66 ? 27.492 -16.363 19.172 1.00 49.67 62 GLY B CA 1
ATOM 1694 C C . GLY B 1 66 ? 28.544 -15.600 18.391 1.00 50.83 62 GLY B C 1
ATOM 1695 O O . GLY B 1 66 ? 28.656 -14.377 18.513 1.00 55.58 62 GLY B O 1
ATOM 1696 N N . GLN B 1 67 ? 29.324 -16.330 17.599 1.00 51.90 63 GLN B N 1
ATOM 1697 C CA . GLN B 1 67 ? 30.468 -15.756 16.887 1.00 51.43 63 GLN B CA 1
ATOM 1698 C C . GLN B 1 67 ? 30.080 -15.473 15.441 1.00 49.23 63 GLN B C 1
ATOM 1699 O O . GLN B 1 67 ? 30.858 -15.715 14.516 1.00 48.71 63 GLN B O 1
ATOM 1705 N N . GLY B 1 68 ? 28.874 -14.946 15.257 1.00 46.48 64 GLY B N 1
ATOM 1706 C CA . GLY B 1 68 ? 28.328 -14.737 13.925 1.00 43.36 64 GLY B CA 1
ATOM 1707 C C . GLY B 1 68 ? 27.740 -16.016 13.364 1.00 42.01 64 GLY B C 1
ATOM 1708 O O . GLY B 1 68 ? 27.525 -16.126 12.161 1.00 40.46 64 GLY B O 1
ATOM 1709 N N . ASP B 1 69 ? 27.486 -16.988 14.240 1.00 42.02 65 ASP B N 1
ATOM 1710 C CA . ASP B 1 69 ? 26.960 -18.290 13.831 1.00 40.53 65 ASP B CA 1
ATOM 1711 C C . ASP B 1 69 ? 25.452 -18.251 13.571 1.00 37.46 65 ASP B C 1
ATOM 1712 O O . ASP B 1 69 ? 24.729 -17.527 14.246 1.00 36.15 65 ASP B O 1
ATOM 1717 N N . PRO B 1 70 ? 24.972 -19.031 12.584 1.00 35.85 66 PRO B N 1
ATOM 1718 C CA . PRO B 1 70 ? 23.523 -19.190 12.443 1.00 34.89 66 PRO B CA 1
ATOM 1719 C C . PRO B 1 70 ? 22.934 -19.966 13.624 1.00 34.72 66 PRO B C 1
ATOM 1720 O O . PRO B 1 70 ? 23.629 -20.797 14.213 1.00 36.19 66 PRO B O 1
ATOM 1724 N N . PRO B 1 71 ? 21.663 -19.689 13.978 1.00 33.58 67 PRO B N 1
ATOM 1725 C CA . PRO B 1 71 ? 20.981 -20.449 15.020 1.00 34.15 67 PRO B CA 1
ATOM 1726 C C . PRO B 1 71 ? 20.953 -21.933 14.691 1.00 33.35 67 PRO B C 1
ATOM 1727 O O . PRO B 1 71 ? 21.016 -22.302 13.521 1.00 32.71 67 PRO B O 1
ATOM 1731 N N . ASP B 1 72 ? 20.858 -22.769 15.722 1.00 34.24 68 ASP B N 1
ATOM 1732 C CA . ASP B 1 72 ? 20.847 -24.226 15.552 1.00 34.60 68 ASP B CA 1
ATOM 1733 C C . ASP B 1 72 ? 19.801 -24.707 14.547 1.00 33.22 68 ASP B C 1
ATOM 1734 O O . ASP B 1 72 ? 20.086 -25.573 13.715 1.00 33.71 68 ASP B O 1
ATOM 1739 N N . ASN B 1 73 ? 18.600 -24.133 14.618 1.00 32.77 69 ASN B N 1
ATOM 1740 C CA . ASN B 1 73 ? 17.503 -24.538 13.740 1.00 30.92 69 ASN B CA 1
ATOM 1741 C C . ASN B 1 73 ? 17.611 -24.045 12.279 1.00 29.55 69 ASN B C 1
ATOM 1742 O O . ASN B 1 73 ? 16.657 -24.142 11.518 1.00 28.33 69 ASN B O 1
ATOM 1747 N N . MET B 1 74 ? 18.778 -23.522 11.909 1.00 29.85 70 MET B N 1
ATOM 1748 C CA . MET B 1 74 ? 19.078 -23.240 10.500 1.00 30.62 70 MET B CA 1
ATOM 1749 C C . MET B 1 74 ? 20.474 -23.715 10.072 1.00 32.33 70 MET B C 1
ATOM 1750 O O . MET B 1 74 ? 20.912 -23.416 8.961 1.00 32.55 70 MET B O 1
ATOM 1755 N N . LYS B 1 75 ? 21.150 -24.476 10.937 1.00 33.81 71 LYS B N 1
ATOM 1756 C CA . LYS B 1 75 ? 22.499 -24.990 10.647 1.00 35.84 71 LYS B CA 1
ATOM 1757 C C . LYS B 1 75 ? 22.582 -25.950 9.449 1.00 34.31 71 LYS B C 1
ATOM 1758 O O . LYS B 1 75 ? 23.506 -25.854 8.645 1.00 33.76 71 LYS B O 1
ATOM 1764 N N . ASN B 1 76 ? 21.631 -26.877 9.336 1.00 34.71 72 ASN B N 1
ATOM 1765 C CA . ASN B 1 76 ? 21.588 -27.785 8.187 1.00 34.20 72 ASN B CA 1
ATOM 1766 C C . ASN B 1 76 ? 21.298 -27.033 6.889 1.00 33.12 72 ASN B C 1
ATOM 1767 O O . ASN B 1 76 ? 21.870 -27.348 5.840 1.00 31.86 72 ASN B O 1
ATOM 1772 N N . PHE B 1 77 ? 20.390 -26.061 6.964 1.00 30.70 73 PHE B N 1
ATOM 1773 C CA . PHE B 1 77 ? 20.075 -25.202 5.815 1.00 30.31 73 PHE B CA 1
ATOM 1774 C C . PHE B 1 77 ? 21.330 -24.474 5.354 1.00 30.13 73 PHE B C 1
ATOM 1775 O O . PHE B 1 77 ? 21.615 -24.404 4.156 1.00 29.93 73 PHE B O 1
ATOM 1783 N N . TRP B 1 78 ? 22.075 -23.954 6.325 1.00 30.23 74 TRP B N 1
ATOM 1784 C CA . TRP B 1 78 ? 23.292 -23.182 6.088 1.00 31.39 74 TRP B CA 1
ATOM 1785 C C . TRP B 1 78 ? 24.318 -23.995 5.355 1.00 32.16 74 TRP B C 1
ATOM 1786 O O . TRP B 1 78 ? 24.895 -23.529 4.372 1.00 31.06 74 TRP B O 1
ATOM 1797 N N . ARG B 1 79 ? 24.532 -25.222 5.829 1.00 33.71 75 ARG B N 1
ATOM 1798 C CA . ARG B 1 79 ? 25.419 -26.187 5.176 1.00 35.42 75 ARG B CA 1
ATOM 1799 C C . ARG B 1 79 ? 25.035 -26.405 3.720 1.00 32.75 75 ARG B C 1
ATOM 1800 O O . ARG B 1 79 ? 25.891 -26.353 2.841 1.00 32.27 75 ARG B O 1
ATOM 1808 N N . PHE B 1 80 ? 23.750 -26.653 3.472 1.00 31.43 76 PHE B N 1
ATOM 1809 C CA . PHE B 1 80 ? 23.288 -26.968 2.122 1.00 31.61 76 PHE B CA 1
ATOM 1810 C C . PHE B 1 80 ? 23.419 -25.790 1.162 1.00 30.87 76 PHE B C 1
ATOM 1811 O O . PHE B 1 80 ? 23.906 -25.954 0.036 1.00 29.80 76 PHE B O 1
ATOM 1819 N N . ILE B 1 81 ? 22.966 -24.622 1.610 1.00 29.29 77 ILE B N 1
ATOM 1820 C CA . ILE B 1 81 ? 22.833 -23.465 0.729 1.00 29.17 77 ILE B CA 1
ATOM 1821 C C . ILE B 1 81 ? 24.203 -22.942 0.268 1.00 29.38 77 ILE B C 1
ATOM 1822 O O . ILE B 1 81 ? 24.309 -22.329 -0.791 1.00 29.02 77 ILE B O 1
ATOM 1827 N N . PHE B 1 82 ? 25.239 -23.208 1.064 1.00 29.72 78 PHE B N 1
ATOM 1828 C CA . PHE B 1 82 ? 26.603 -22.775 0.756 1.00 31.87 78 PHE B CA 1
ATOM 1829 C C . PHE B 1 82 ? 27.480 -23.849 0.093 1.00 33.93 78 PHE B C 1
ATOM 1830 O O . PHE B 1 82 ? 28.684 -23.650 -0.076 1.00 33.67 78 PHE B O 1
ATOM 1838 N N . ARG B 1 83 ? 26.875 -24.978 -0.272 1.00 35.69 79 ARG B N 1
ATOM 1839 C CA . ARG B 1 83 ? 27.514 -25.956 -1.154 1.00 39.76 79 ARG B CA 1
ATOM 1840 C C . ARG B 1 83 ? 28.014 -25.241 -2.423 1.00 39.92 79 ARG B C 1
ATOM 1841 O O . ARG B 1 83 ? 27.223 -24.651 -3.167 1.00 38.19 79 ARG B O 1
ATOM 1849 N N . LYS B 1 84 ? 29.325 -25.306 -2.659 1.00 42.04 80 LYS B N 1
ATOM 1850 C CA . LYS B 1 84 ? 29.987 -24.468 -3.672 1.00 44.47 80 LYS B CA 1
ATOM 1851 C C . LYS B 1 84 ? 29.643 -24.757 -5.138 1.00 44.40 80 LYS B C 1
ATOM 1852 O O . LYS B 1 84 ? 29.786 -23.877 -5.990 1.00 45.60 80 LYS B O 1
ATOM 1858 N N . ASN B 1 85 ? 29.201 -25.975 -5.434 1.00 43.57 81 ASN B N 1
ATOM 1859 C CA . ASN B 1 85 ? 28.935 -26.364 -6.822 1.00 43.49 81 ASN B CA 1
ATOM 1860 C C . ASN B 1 85 ? 27.495 -26.129 -7.313 1.00 40.42 81 ASN B C 1
ATOM 1861 O O . ASN B 1 85 ? 27.149 -26.526 -8.432 1.00 40.07 81 ASN B O 1
ATOM 1866 N N . LEU B 1 86 ? 26.667 -25.487 -6.487 1.00 36.40 82 LEU B N 1
ATOM 1867 C CA . LEU B 1 86 ? 25.313 -25.090 -6.896 1.00 34.23 82 LEU B CA 1
ATOM 1868 C C . LEU B 1 86 ? 25.378 -24.082 -8.050 1.00 33.71 82 LEU B C 1
ATOM 1869 O O . LEU B 1 86 ? 26.225 -23.178 -8.031 1.00 34.16 82 LEU B O 1
ATOM 1874 N N . PRO B 1 87 ? 24.499 -24.233 -9.067 1.00 31.61 83 PRO B N 1
ATOM 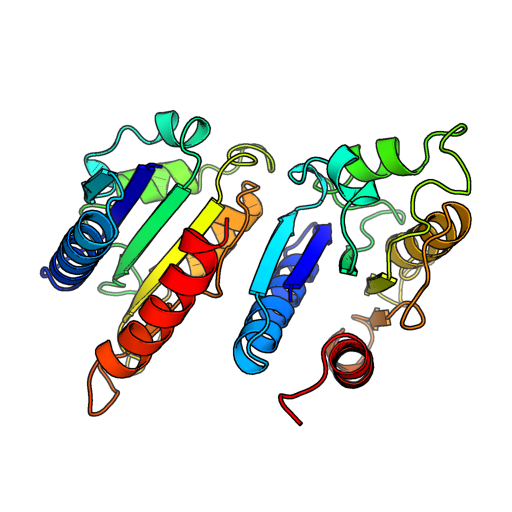1875 C CA . PRO B 1 87 ? 24.607 -23.316 -10.200 1.00 30.32 83 PRO B CA 1
ATOM 1876 C C . PRO B 1 87 ? 24.092 -21.938 -9.812 1.00 28.11 83 PRO B C 1
ATOM 1877 O O . PRO B 1 87 ? 23.301 -21.826 -8.873 1.00 27.62 83 PRO B O 1
ATOM 1881 N N . SER B 1 88 ? 24.530 -20.906 -10.528 1.00 27.44 84 SER B N 1
ATOM 1882 C CA . SER B 1 88 ? 24.101 -19.532 -10.240 1.00 26.12 84 SER B CA 1
ATOM 1883 C C . SER B 1 88 ? 22.614 -19.325 -10.506 1.00 25.08 84 SER B C 1
ATOM 1884 O O . SER B 1 88 ? 22.063 -18.293 -10.131 1.00 24.02 84 SER B O 1
ATOM 1887 N N . THR B 1 89 ? 21.978 -20.284 -11.176 1.00 24.95 85 THR B N 1
ATOM 1888 C CA . THR B 1 89 ? 20.567 -20.129 -11.567 1.00 25.47 85 THR B CA 1
ATOM 1889 C C . THR B 1 89 ? 19.621 -21.012 -10.757 1.00 26.24 85 THR B C 1
ATOM 1890 O O . THR B 1 89 ? 18.424 -21.091 -11.067 1.00 25.39 85 THR B O 1
ATOM 1894 N N . ALA B 1 90 ? 20.155 -21.642 -9.710 1.00 25.93 86 ALA B N 1
ATOM 1895 C CA . ALA B 1 90 ? 19.411 -22.593 -8.870 1.00 26.70 86 ALA B CA 1
ATOM 1896 C C . ALA B 1 90 ? 18.036 -22.112 -8.405 1.00 26.55 86 ALA B C 1
ATOM 1897 O O . ALA B 1 90 ? 17.090 -22.905 -8.358 1.00 28.01 86 ALA B O 1
ATOM 1899 N N . LEU B 1 91 ? 17.946 -20.827 -8.048 1.00 25.97 87 LEU B N 1
ATOM 1900 C CA . LEU B 1 91 ? 16.744 -20.231 -7.466 1.00 25.60 87 LEU B CA 1
ATOM 1901 C C . LEU B 1 91 ? 16.229 -19.065 -8.324 1.00 24.59 87 LEU B C 1
ATOM 1902 O O . LEU B 1 91 ? 15.737 -18.057 -7.796 1.00 23.66 87 LEU B O 1
ATOM 1907 N N . CYS B 1 92 ? 16.319 -19.217 -9.645 1.00 24.34 88 CYS B N 1
ATOM 1908 C CA . CYS B 1 92 ? 16.001 -18.125 -10.573 1.00 24.45 88 CYS B CA 1
ATOM 1909 C C . CYS B 1 92 ? 14.525 -17.712 -10.485 1.00 24.68 88 CYS B C 1
ATOM 1910 O O . CYS B 1 92 ? 14.164 -16.566 -10.765 1.00 23.30 88 CYS B O 1
ATOM 1913 N N . GLN B 1 93 ? 13.685 -18.647 -10.055 1.00 24.15 89 GLN B N 1
ATOM 1914 C CA . GLN B 1 93 ? 12.249 -18.394 -9.942 1.00 25.51 89 GLN B CA 1
ATOM 1915 C C . GLN B 1 93 ? 11.857 -17.678 -8.633 1.00 25.96 89 GLN B C 1
ATOM 1916 O O . GLN B 1 93 ? 10.713 -17.264 -8.480 1.00 26.61 89 GLN B O 1
ATOM 1922 N N . MET B 1 94 ? 12.786 -17.565 -7.687 1.00 24.77 90 MET B N 1
ATOM 1923 C CA . MET B 1 94 ? 12.440 -17.137 -6.336 1.00 25.50 90 MET B CA 1
ATOM 1924 C C . MET B 1 94 ? 12.587 -15.643 -6.108 1.00 25.68 90 MET B C 1
ATOM 1925 O O . MET B 1 94 ? 13.700 -15.119 -6.145 1.00 25.82 90 MET B O 1
ATOM 1930 N N . ASP B 1 95 ? 11.459 -14.988 -5.839 1.00 25.20 91 ASP B N 1
ATOM 1931 C CA . ASP B 1 95 ? 11.451 -13.643 -5.275 1.00 26.26 91 ASP B CA 1
ATOM 1932 C C . ASP B 1 95 ? 11.681 -13.802 -3.785 1.00 25.27 91 ASP B C 1
ATOM 1933 O O . ASP B 1 95 ? 11.045 -14.642 -3.147 1.00 26.21 91 ASP B O 1
ATOM 1938 N N . PHE B 1 96 ? 12.595 -13.023 -3.223 1.00 23.39 92 PHE B N 1
ATOM 1939 C CA . PHE B 1 96 ? 12.933 -13.196 -1.814 1.00 23.16 92 PHE B CA 1
ATOM 1940 C C . PHE B 1 96 ? 13.287 -11.896 -1.104 1.00 23.50 92 PHE B C 1
ATOM 1941 O O . PHE B 1 96 ? 13.563 -10.877 -1.736 1.00 22.20 92 PHE B O 1
ATOM 1949 N N . ALA B 1 97 ? 13.249 -11.945 0.225 1.00 23.67 93 ALA B N 1
ATOM 1950 C CA . ALA B 1 97 ? 13.724 -10.851 1.068 1.00 25.07 93 ALA B CA 1
ATOM 1951 C C . ALA B 1 97 ? 14.270 -11.470 2.335 1.00 25.41 93 ALA B C 1
ATOM 1952 O O . ALA B 1 97 ? 13.813 -12.549 2.760 1.00 26.26 93 ALA B O 1
ATOM 1954 N N . VAL B 1 98 ? 15.262 -10.806 2.926 1.00 24.77 94 VAL B N 1
ATOM 1955 C CA . VAL B 1 98 ? 15.901 -11.298 4.138 1.00 24.88 94 VAL B CA 1
ATOM 1956 C C . VAL B 1 98 ? 15.733 -10.281 5.264 1.00 25.88 94 VAL B C 1
ATOM 1957 O O . VAL B 1 98 ? 16.050 -9.093 5.115 1.00 25.72 94 VAL B O 1
ATOM 1961 N N . LEU B 1 99 ? 15.214 -10.771 6.382 1.00 26.40 95 LEU B N 1
ATOM 1962 C CA . LEU B 1 99 ? 14.982 -9.963 7.566 1.00 27.87 95 LEU B CA 1
ATOM 1963 C C . LEU B 1 99 ? 15.949 -10.410 8.657 1.00 27.90 95 LEU B C 1
ATOM 1964 O O . LEU B 1 99 ? 15.838 -11.513 9.202 1.00 28.31 95 LEU B O 1
ATOM 1969 N N . GLY B 1 100 ? 16.916 -9.546 8.955 1.00 28.22 96 GLY B N 1
ATOM 1970 C CA . GLY B 1 100 ? 17.962 -9.866 9.909 1.00 28.66 96 GLY B CA 1
ATOM 1971 C C . GLY B 1 100 ? 17.717 -9.299 11.297 1.00 29.40 96 GLY B C 1
ATOM 1972 O O . GLY B 1 100 ? 17.309 -8.148 11.443 1.00 29.42 96 GLY B O 1
ATOM 1973 N N . LEU B 1 101 ? 17.960 -10.129 12.305 1.00 30.56 97 LEU B N 1
ATOM 1974 C CA . LEU B 1 101 ? 17.914 -9.714 13.704 1.00 30.42 97 LEU B CA 1
ATOM 1975 C C . LEU B 1 101 ? 19.314 -9.820 14.301 1.00 30.67 97 LEU B C 1
ATOM 1976 O O . LEU B 1 101 ? 19.940 -10.876 14.271 1.00 30.36 97 LEU B O 1
ATOM 1981 N N . GLY B 1 102 ? 19.820 -8.710 14.821 1.00 30.67 98 GLY B N 1
ATOM 1982 C CA . GLY B 1 102 ? 21.171 -8.690 15.369 1.00 32.18 98 GLY B CA 1
ATOM 1983 C C . GLY B 1 102 ? 21.357 -7.582 16.383 1.00 33.07 98 GLY B C 1
ATOM 1984 O O . GLY B 1 102 ? 20.389 -7.091 16.945 1.00 33.23 98 GLY B O 1
ATOM 1985 N N . ASP B 1 103 ? 22.611 -7.195 16.594 1.00 34.23 99 ASP B N 1
ATOM 1986 C CA . ASP B 1 103 ? 22.982 -6.205 17.595 1.00 37.17 99 ASP B CA 1
ATOM 1987 C C . ASP B 1 103 ? 24.343 -5.629 17.217 1.00 38.35 99 ASP B C 1
ATOM 1988 O O . ASP B 1 103 ? 25.346 -6.342 17.232 1.00 38.43 99 ASP B O 1
ATOM 1993 N N . SER B 1 104 ? 24.375 -4.336 16.896 1.00 39.82 100 SER B N 1
ATOM 1994 C CA . SER B 1 104 ? 25.594 -3.687 16.392 1.00 41.76 100 SER B CA 1
ATOM 1995 C C . SER B 1 104 ? 26.745 -3.576 17.402 1.00 43.53 100 SER B C 1
ATOM 1996 O O . SER B 1 104 ? 27.826 -3.101 17.053 1.00 44.49 100 SER B O 1
ATOM 1999 N N . SER B 1 105 ? 26.518 -4.027 18.636 1.00 45.23 101 SER B N 1
ATOM 2000 C CA . SER B 1 105 ? 27.586 -4.128 19.642 1.00 46.33 101 SER B CA 1
ATOM 2001 C C . SER B 1 105 ? 28.610 -5.192 19.267 1.00 46.58 101 SER B C 1
ATOM 2002 O O . SER B 1 105 ? 29.781 -5.094 19.638 1.00 47.27 101 SER B O 1
ATOM 2005 N N . TYR B 1 106 ? 28.151 -6.213 18.545 1.00 44.77 102 TYR B N 1
ATOM 2006 C CA . TYR B 1 106 ? 28.984 -7.347 18.167 1.00 44.72 102 TYR B CA 1
ATOM 2007 C C . TYR B 1 106 ? 29.759 -7.057 16.898 1.00 44.56 102 TYR B C 1
ATOM 2008 O O . TYR B 1 106 ? 29.257 -6.374 15.997 1.00 43.20 102 TYR B O 1
ATOM 2017 N N . ALA B 1 107 ? 30.977 -7.595 16.825 1.00 45.17 103 ALA B N 1
ATOM 2018 C CA . ALA B 1 107 ? 31.838 -7.438 15.650 1.00 45.00 103 ALA B CA 1
ATOM 2019 C C . ALA B 1 107 ? 31.153 -7.953 14.384 1.00 45.16 103 ALA B C 1
ATOM 2020 O O . ALA B 1 107 ? 31.283 -7.364 13.307 1.00 46.36 103 ALA B O 1
ATOM 2022 N N . LYS B 1 108 ? 30.412 -9.047 14.530 1.00 44.31 104 LYS B N 1
ATOM 2023 C CA . LYS B 1 108 ? 29.759 -9.687 13.400 1.00 41.65 104 LYS B CA 1
ATOM 2024 C C . LYS B 1 108 ? 28.270 -9.343 13.379 1.00 39.86 104 LYS B C 1
ATOM 2025 O O . LYS B 1 108 ? 27.416 -10.201 13.591 1.00 38.92 104 LYS B O 1
ATOM 2031 N N . PHE B 1 109 ? 27.976 -8.071 13.116 1.00 37.02 105 PHE B N 1
ATOM 2032 C CA . PHE B 1 109 ? 26.619 -7.545 13.197 1.00 35.15 105 PHE B CA 1
ATOM 2033 C C . PHE B 1 109 ? 25.764 -8.057 12.041 1.00 33.81 105 PHE B C 1
ATOM 2034 O O . PHE B 1 109 ? 26.091 -7.841 10.879 1.00 33.45 105 PHE B O 1
ATOM 2042 N N . ASN B 1 110 ? 24.680 -8.751 12.380 1.00 33.44 106 ASN B N 1
ATOM 2043 C CA . ASN B 1 110 ? 23.754 -9.302 11.386 1.00 31.89 106 ASN B CA 1
ATOM 2044 C C . ASN B 1 110 ? 24.451 -10.096 10.279 1.00 30.95 106 ASN B C 1
ATOM 2045 O O . ASN B 1 110 ? 23.986 -10.132 9.138 1.00 29.78 106 ASN B O 1
ATOM 2050 N N . PHE B 1 111 ? 25.576 -10.722 10.620 1.00 31.97 107 PHE B N 1
ATOM 2051 C CA . PHE B 1 111 ? 26.369 -11.466 9.638 1.00 33.63 107 PHE B CA 1
ATOM 2052 C C . PHE B 1 111 ? 25.566 -12.567 8.942 1.00 31.82 107 PHE B C 1
ATOM 2053 O O . PHE B 1 111 ? 25.754 -12.817 7.752 1.00 30.27 107 PHE B O 1
ATOM 2061 N N . VAL B 1 112 ? 24.671 -13.214 9.683 1.00 30.57 108 VAL B N 1
ATOM 2062 C CA . VAL B 1 112 ? 23.876 -14.306 9.118 1.00 29.92 108 VAL B CA 1
ATOM 2063 C C . VAL B 1 112 ? 22.955 -13.802 7.998 1.00 28.83 108 VAL B C 1
ATOM 2064 O O . VAL B 1 112 ? 22.964 -14.344 6.891 1.00 27.25 108 VAL B O 1
ATOM 2068 N N . ALA B 1 113 ? 22.200 -12.746 8.286 1.00 28.79 109 ALA B N 1
ATOM 2069 C CA . ALA B 1 113 ? 21.253 -12.190 7.328 1.00 28.66 109 ALA B CA 1
ATOM 2070 C C . ALA B 1 113 ? 21.978 -11.583 6.133 1.00 27.63 109 ALA B C 1
ATOM 2071 O O . ALA B 1 113 ? 21.587 -11.813 4.994 1.00 26.28 109 ALA B O 1
ATOM 2073 N N . LYS B 1 114 ? 23.036 -10.814 6.402 1.00 28.25 110 LYS B N 1
ATOM 2074 C CA . LYS B 1 114 ? 23.867 -10.237 5.338 1.00 28.02 110 LYS B CA 1
ATOM 2075 C C . LYS B 1 114 ? 24.453 -11.304 4.405 1.00 28.07 110 LYS B C 1
ATOM 2076 O O . LYS B 1 114 ? 24.380 -11.173 3.173 1.00 27.29 110 LYS B O 1
ATOM 2082 N N . LYS B 1 115 ? 25.039 -12.350 4.984 1.00 26.67 111 LYS B N 1
ATOM 2083 C CA . LYS B 1 115 ? 25.591 -13.441 4.172 1.00 27.71 111 LYS B CA 1
ATOM 2084 C C . LYS B 1 115 ? 24.508 -14.178 3.380 1.00 25.54 111 LYS B C 1
ATOM 2085 O O . LYS B 1 115 ? 24.736 -14.552 2.230 1.00 24.95 111 LYS B O 1
ATOM 2091 N N . LEU B 1 116 ? 23.338 -14.364 3.987 1.00 24.77 112 LEU B N 1
ATOM 2092 C CA . LEU B 1 116 ? 22.232 -15.058 3.319 1.00 24.41 112 LEU B CA 1
ATOM 2093 C C . LEU B 1 116 ? 21.719 -14.287 2.104 1.00 23.61 112 LEU B C 1
ATOM 2094 O O . LEU B 1 116 ? 21.525 -14.859 1.030 1.00 23.76 112 LEU B O 1
ATOM 2099 N N . HIS B 1 117 ? 21.516 -12.981 2.277 1.00 23.02 113 HIS B N 1
ATOM 2100 C CA . HIS B 1 117 ? 21.108 -12.120 1.177 1.00 22.94 113 HIS B CA 1
ATOM 2101 C C . HIS B 1 117 ? 22.072 -12.232 0.031 1.00 22.65 113 HIS B C 1
ATOM 2102 O O . HIS B 1 117 ? 21.661 -12.418 -1.114 1.00 21.77 113 HIS B O 1
ATOM 2109 N N . ARG B 1 118 ? 23.371 -12.150 0.334 1.00 22.78 114 ARG B N 1
ATOM 2110 C CA . ARG B 1 118 ? 24.411 -12.223 -0.684 1.00 23.02 114 ARG B CA 1
ATOM 2111 C C . ARG B 1 118 ? 24.345 -13.563 -1.392 1.00 22.14 114 ARG B C 1
ATOM 2112 O O . ARG B 1 118 ? 24.462 -13.650 -2.627 1.00 21.58 114 ARG B O 1
ATOM 2120 N N . ARG B 1 119 ? 24.159 -14.608 -0.597 1.00 20.62 115 ARG B N 1
ATOM 2121 C CA . ARG B 1 119 ? 24.155 -15.959 -1.136 1.00 20.64 115 ARG B CA 1
ATOM 2122 C C . ARG B 1 119 ? 22.942 -16.226 -2.024 1.00 20.45 115 ARG B C 1
ATOM 2123 O O . ARG B 1 119 ? 23.067 -16.873 -3.068 1.00 20.86 115 ARG B O 1
ATOM 2131 N N . LEU B 1 120 ? 21.770 -15.743 -1.624 1.00 20.85 116 LEU B N 1
ATOM 2132 C CA . LEU B 1 120 ? 20.583 -15.984 -2.437 1.00 21.32 116 LEU B CA 1
ATOM 2133 C C . LEU B 1 120 ? 20.659 -15.258 -3.781 1.00 21.70 116 LEU B C 1
ATOM 2134 O O . LEU B 1 120 ? 20.130 -15.746 -4.786 1.00 21.98 116 LEU B O 1
ATOM 2139 N N . LEU B 1 121 ? 21.341 -14.111 -3.811 1.00 21.71 117 LEU B N 1
ATOM 2140 C CA . LEU B 1 121 ? 21.598 -13.460 -5.089 1.00 21.33 117 LEU B CA 1
ATOM 2141 C C . LEU B 1 121 ? 22.578 -14.278 -5.937 1.00 22.02 117 LEU B C 1
ATOM 2142 O O . LEU B 1 121 ? 22.417 -14.388 -7.154 1.00 21.77 117 LEU B O 1
ATOM 2147 N N . GLN B 1 122 ? 23.593 -14.846 -5.291 1.00 22.68 118 GLN B N 1
ATOM 2148 C CA . GLN B 1 122 ? 24.551 -15.718 -5.980 1.00 23.83 118 GLN B CA 1
ATOM 2149 C C . GLN B 1 122 ? 23.895 -16.944 -6.621 1.00 23.48 118 GLN B C 1
ATOM 2150 O O . GLN B 1 122 ? 24.406 -17.481 -7.61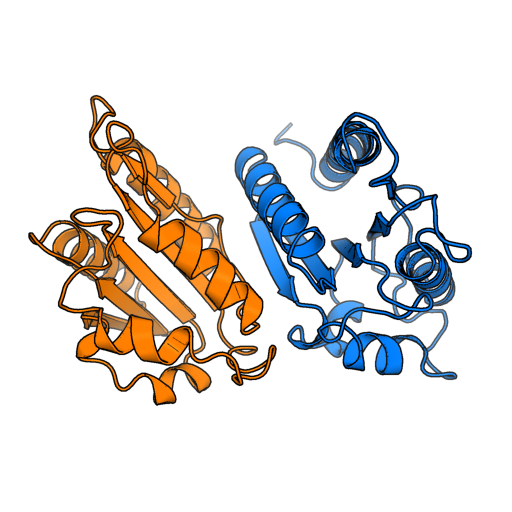4 1.00 22.16 118 GLN B O 1
ATOM 2156 N N . LEU B 1 123 ? 22.773 -17.370 -6.044 1.00 22.88 119 LEU B N 1
ATOM 2157 C CA . LEU B 1 123 ? 22.038 -18.553 -6.502 1.00 23.53 119 LEU B CA 1
ATOM 2158 C C . LEU B 1 123 ? 20.855 -18.209 -7.419 1.00 22.85 119 LEU B C 1
ATOM 2159 O O . LEU B 1 123 ? 20.097 -19.098 -7.829 1.00 23.08 119 LEU B O 1
ATOM 2164 N N . GLY B 1 124 ? 20.728 -16.921 -7.746 1.00 21.60 120 GLY B N 1
ATOM 2165 C CA . GLY B 1 124 ? 19.854 -16.457 -8.810 1.00 21.08 120 GLY B CA 1
ATOM 2166 C C . GLY B 1 124 ? 18.505 -15.931 -8.357 1.00 20.85 120 GLY B C 1
ATOM 2167 O O . GLY B 1 124 ? 17.654 -15.661 -9.183 1.00 21.03 120 GLY B O 1
ATOM 2168 N N . GLY B 1 125 ? 18.311 -15.788 -7.048 1.00 20.23 121 GLY B N 1
ATOM 2169 C CA . GLY B 1 125 ? 17.043 -15.281 -6.520 1.00 20.77 121 GLY B CA 1
ATOM 2170 C C . GLY B 1 125 ? 16.927 -13.805 -6.885 1.00 20.88 121 GLY B C 1
ATOM 2171 O O . GLY B 1 125 ? 17.940 -13.144 -7.140 1.00 20.92 121 GLY B O 1
ATOM 2172 N N . SER B 1 126 ? 15.698 -13.310 -6.932 1.00 20.28 122 SER B N 1
ATOM 2173 C CA . SER B 1 126 ? 15.453 -11.884 -7.185 1.00 21.62 122 SER B CA 1
ATOM 2174 C C . SER B 1 126 ? 15.109 -11.202 -5.857 1.00 22.33 122 SER B C 1
ATOM 2175 O O . SER B 1 126 ? 14.059 -11.485 -5.243 1.00 21.40 122 SER B O 1
ATOM 2178 N N . ALA B 1 127 ? 15.988 -10.299 -5.412 1.00 22.01 123 ALA B N 1
ATOM 2179 C CA . ALA B 1 127 ? 15.745 -9.564 -4.157 1.00 23.05 123 ALA B CA 1
ATOM 2180 C C . ALA B 1 127 ? 14.603 -8.555 -4.296 1.00 24.33 123 ALA B C 1
ATOM 2181 O O . ALA B 1 127 ? 14.567 -7.763 -5.247 1.00 23.97 123 ALA B O 1
ATOM 2183 N N . LEU B 1 128 ? 13.667 -8.601 -3.349 1.00 25.38 124 LEU B N 1
ATOM 2184 C CA . LEU B 1 128 ? 12.534 -7.664 -3.322 1.00 27.13 124 LEU B CA 1
ATOM 2185 C C . LEU B 1 128 ? 12.855 -6.388 -2.559 1.00 26.40 124 LEU B C 1
ATOM 2186 O O . LEU B 1 128 ? 12.277 -5.332 -2.850 1.00 25.67 124 LEU B O 1
ATOM 2191 N N . LEU B 1 129 ? 13.754 -6.499 -1.576 1.00 25.15 125 LEU B N 1
ATOM 2192 C CA . LEU B 1 129 ? 14.181 -5.379 -0.726 1.00 24.92 125 LEU B CA 1
ATOM 2193 C C . LEU B 1 129 ? 15.611 -5.645 -0.280 1.00 24.65 125 LEU B C 1
ATOM 2194 O O . LEU B 1 129 ? 16.065 -6.799 -0.337 1.00 24.01 125 LEU B O 1
ATOM 2199 N N . PRO B 1 130 ? 16.326 -4.603 0.189 1.00 24.15 126 PRO B N 1
ATOM 2200 C CA . PRO B 1 130 ? 17.612 -4.835 0.850 1.00 24.06 126 PRO B CA 1
ATOM 2201 C C . PRO B 1 130 ? 17.403 -5.627 2.133 1.00 24.42 126 PRO B C 1
ATOM 2202 O O . PRO B 1 130 ? 16.272 -5.722 2.626 1.00 23.63 126 PRO B O 1
ATOM 2206 N N . VAL B 1 131 ? 18.480 -6.195 2.662 1.00 25.26 127 VAL B N 1
ATOM 2207 C CA . VAL B 1 131 ? 18.398 -6.971 3.901 1.00 26.37 127 VAL B CA 1
ATOM 2208 C C . VAL B 1 131 ? 18.000 -6.037 5.048 1.00 26.84 127 VAL B C 1
ATOM 2209 O O . VAL B 1 131 ? 18.469 -4.898 5.114 1.00 26.38 127 VAL B O 1
ATOM 2213 N N . CYS B 1 132 ? 17.098 -6.491 5.915 1.00 26.90 128 CYS B N 1
ATOM 2214 C CA . CYS B 1 132 ? 16.695 -5.680 7.067 1.00 28.10 128 CYS B CA 1
ATOM 2215 C C . CYS B 1 132 ? 17.692 -5.863 8.196 1.00 28.33 128 CYS B C 1
ATOM 2216 O O . CYS B 1 132 ? 18.049 -6.996 8.524 1.00 28.21 128 CYS B O 1
ATOM 2219 N N . LEU B 1 133 ? 18.144 -4.754 8.777 1.00 29.14 129 LEU B N 1
ATOM 2220 C CA . LEU B 1 133 ? 19.180 -4.787 9.811 1.00 30.13 129 LEU B CA 1
ATOM 2221 C C . LEU B 1 133 ? 18.620 -4.551 11.215 1.00 30.86 129 LEU B C 1
ATOM 2222 O O . LEU B 1 133 ? 18.942 -3.547 11.867 1.00 31.63 129 LEU B O 1
ATOM 2227 N N . GLY B 1 134 ? 17.786 -5.475 11.680 1.00 30.34 130 GLY B N 1
ATOM 2228 C CA . GLY B 1 134 ? 17.244 -5.418 13.050 1.00 31.42 130 GLY B CA 1
ATOM 2229 C C . GLY B 1 134 ? 18.355 -5.278 14.072 1.00 31.80 130 GLY B C 1
ATOM 2230 O O . GLY B 1 134 ? 19.308 -6.061 14.076 1.00 31.15 130 GLY B O 1
ATOM 2231 N N . ASP B 1 135 ? 18.250 -4.267 14.931 1.00 32.76 131 ASP B N 1
ATOM 2232 C CA . ASP B 1 135 ? 19.358 -3.923 15.816 1.00 34.46 131 ASP B CA 1
ATOM 2233 C C . ASP B 1 135 ? 18.888 -3.692 17.244 1.00 34.83 131 ASP B C 1
ATOM 2234 O O . ASP B 1 135 ? 18.168 -2.737 17.518 1.00 35.41 131 ASP B O 1
ATOM 2239 N N . ASP B 1 136 ? 19.313 -4.576 18.143 1.00 36.71 132 ASP B N 1
ATOM 2240 C CA . ASP B 1 136 ? 18.996 -4.463 19.569 1.00 38.64 132 ASP B CA 1
ATOM 2241 C C . ASP B 1 136 ? 19.539 -3.179 20.197 1.00 39.97 132 ASP B C 1
ATOM 2242 O O . ASP B 1 136 ? 18.995 -2.702 21.195 1.00 39.73 132 ASP B O 1
ATOM 2247 N N . GLN B 1 137 ? 20.601 -2.628 19.608 1.00 40.79 133 GLN B N 1
ATOM 2248 C CA . GLN B 1 137 ? 21.196 -1.375 20.088 1.00 43.42 133 GLN B CA 1
ATOM 2249 C C . GLN B 1 137 ? 20.271 -0.160 19.999 1.00 44.71 133 GLN B C 1
ATOM 2250 O O . GLN B 1 137 ? 20.401 0.777 20.788 1.00 44.51 133 GLN B O 1
ATOM 2256 N N . HIS B 1 138 ? 19.347 -0.168 19.041 1.00 44.44 134 HIS B N 1
ATOM 2257 C CA . HIS B 1 138 ? 18.412 0.947 18.891 1.00 46.26 134 HIS B CA 1
ATOM 2258 C C . HIS B 1 138 ? 17.526 1.051 20.104 1.00 46.79 134 HIS B C 1
ATOM 2259 O O . HIS B 1 138 ? 17.179 0.034 20.707 1.00 46.17 134 HIS B O 1
ATOM 2266 N N . GLU B 1 139 ? 17.173 2.280 20.485 1.00 48.31 135 GLU B N 1
ATOM 2267 C CA . GLU B 1 139 ? 16.315 2.525 21.652 1.00 48.88 135 GLU B CA 1
ATOM 2268 C C . GLU B 1 139 ? 14.957 1.827 21.539 1.00 48.37 135 GLU B C 1
ATOM 2269 O O . GLU B 1 139 ? 14.399 1.379 22.544 1.00 49.28 135 GLU B O 1
ATOM 2275 N N . LEU B 1 140 ? 14.449 1.713 20.312 1.00 46.02 136 LEU B N 1
ATOM 2276 C CA . LEU B 1 140 ? 13.179 1.032 20.048 1.00 45.58 136 LEU B CA 1
ATOM 2277 C C . LEU B 1 140 ? 13.377 -0.448 19.693 1.00 44.12 136 LEU B C 1
ATOM 2278 O O . LEU B 1 140 ? 12.425 -1.135 19.301 1.00 44.06 136 LEU B O 1
ATOM 2283 N N . GLY B 1 141 ? 14.611 -0.933 19.833 1.00 42.90 137 GLY B N 1
ATOM 2284 C CA . GLY B 1 141 ? 14.948 -2.324 19.517 1.00 40.94 137 GLY B CA 1
ATOM 2285 C C . GLY B 1 141 ? 14.906 -2.645 18.029 1.00 39.03 137 GLY B C 1
ATOM 2286 O O . GLY B 1 141 ? 14.949 -1.738 17.196 1.00 38.77 137 GLY B O 1
ATOM 2287 N N . PRO B 1 142 ? 14.816 -3.945 17.680 1.00 37.70 138 PRO B N 1
ATOM 2288 C CA . PRO B 1 142 ? 14.772 -4.341 16.261 1.00 37.60 138 PRO B CA 1
ATOM 2289 C C . PRO B 1 142 ? 13.568 -3.766 15.500 1.00 37.99 138 PRO B C 1
ATOM 2290 O O . PRO B 1 142 ? 13.648 -3.579 14.288 1.00 37.89 138 PRO B O 1
ATOM 2294 N N . ASP B 1 143 ? 12.485 -3.449 16.209 1.00 39.64 139 ASP B N 1
ATOM 2295 C CA . ASP B 1 143 ? 11.301 -2.840 15.587 1.00 40.66 139 ASP B CA 1
ATOM 2296 C C . ASP B 1 143 ? 11.602 -1.548 14.818 1.00 39.70 139 ASP B C 1
ATOM 2297 O O . ASP B 1 143 ? 10.906 -1.215 13.855 1.00 39.72 139 ASP B O 1
ATOM 2302 N N . ALA B 1 144 ? 12.636 -0.826 15.246 1.00 39.00 140 ALA B N 1
ATOM 2303 C CA . ALA B 1 144 ? 13.057 0.404 14.573 1.00 38.16 140 ALA B CA 1
ATOM 2304 C C . ALA B 1 144 ? 13.355 0.170 13.089 1.00 37.91 140 ALA B C 1
ATOM 2305 O O . ALA B 1 144 ? 12.978 0.974 12.241 1.00 36.33 140 ALA B O 1
ATOM 2307 N N . ALA B 1 145 ? 14.022 -0.941 12.790 1.00 36.24 141 ALA B N 1
ATOM 2308 C CA . ALA B 1 145 ? 14.319 -1.309 11.409 1.00 36.18 141 ALA B CA 1
ATOM 2309 C C . ALA B 1 145 ? 13.211 -2.183 10.804 1.00 35.00 141 ALA B C 1
ATOM 2310 O O . ALA B 1 145 ? 12.867 -2.035 9.630 1.00 34.22 141 ALA B O 1
ATOM 2312 N N . VAL B 1 146 ? 12.636 -3.071 11.610 1.00 34.22 142 VAL B N 1
ATOM 2313 C CA . VAL B 1 146 ? 11.660 -4.049 11.106 1.00 34.45 142 VAL B CA 1
ATOM 2314 C C . VAL B 1 146 ? 10.327 -3.437 10.651 1.00 34.60 142 VAL B C 1
ATOM 2315 O O . VAL B 1 146 ? 9.829 -3.764 9.566 1.00 32.93 142 VAL B O 1
ATOM 2319 N N . ASP B 1 147 ? 9.756 -2.545 11.462 1.00 36.05 143 ASP B N 1
ATOM 2320 C CA . ASP B 1 147 ? 8.449 -1.964 11.135 1.00 36.28 143 ASP B CA 1
ATOM 2321 C C . ASP B 1 147 ? 8.391 -1.241 9.771 1.00 35.46 143 ASP B C 1
ATOM 2322 O O . ASP B 1 147 ? 7.544 -1.584 8.949 1.00 34.22 143 ASP B O 1
ATOM 2327 N N . PRO B 1 148 ? 9.285 -0.252 9.519 1.00 35.89 144 PRO B N 1
ATOM 2328 C CA . PRO B 1 148 ? 9.221 0.360 8.185 1.00 35.69 144 PRO B CA 1
ATOM 2329 C C . PRO B 1 148 ? 9.625 -0.602 7.059 1.00 34.03 144 PRO B C 1
ATOM 2330 O O . PRO B 1 148 ? 9.149 -0.466 5.934 1.00 33.36 144 PRO B O 1
ATOM 2334 N N . TRP B 1 149 ? 10.471 -1.579 7.374 1.00 33.76 145 TRP B N 1
ATOM 2335 C CA . TRP B 1 149 ? 10.856 -2.611 6.402 1.00 32.06 145 TRP B CA 1
ATOM 2336 C C . TRP B 1 149 ? 9.684 -3.480 6.029 1.00 31.29 145 TRP B C 1
ATOM 2337 O O . TRP B 1 149 ? 9.462 -3.739 4.848 1.00 30.65 145 TRP B O 1
ATOM 2348 N N . LEU B 1 150 ? 8.903 -3.907 7.023 1.00 32.23 146 LEU B N 1
ATOM 2349 C CA . LEU B 1 150 ? 7.665 -4.660 6.773 1.00 33.21 146 LEU B CA 1
ATOM 2350 C C . LEU B 1 150 ? 6.631 -3.869 5.966 1.00 33.51 146 LEU B C 1
ATOM 2351 O O . LEU B 1 150 ? 5.982 -4.421 5.075 1.00 32.68 146 LEU B O 1
ATOM 2356 N N . ARG B 1 151 ? 6.480 -2.578 6.271 1.00 34.20 147 ARG B N 1
ATOM 2357 C CA . ARG B 1 151 ? 5.629 -1.703 5.462 1.00 36.13 147 ARG B CA 1
ATOM 2358 C C . ARG B 1 151 ? 6.062 -1.690 3.990 1.00 35.66 147 ARG B C 1
ATOM 2359 O O . ARG B 1 151 ? 5.239 -1.861 3.094 1.00 35.50 147 ARG B O 1
ATOM 2367 N N . ASP B 1 152 ? 7.359 -1.519 3.747 1.00 35.90 148 ASP B N 1
ATOM 2368 C CA . ASP B 1 152 ? 7.901 -1.574 2.391 1.00 34.72 148 ASP B CA 1
ATOM 2369 C C . ASP B 1 152 ? 7.699 -2.952 1.747 1.00 34.51 148 ASP B C 1
ATOM 2370 O O . ASP B 1 152 ? 7.464 -3.050 0.541 1.00 33.51 148 ASP B O 1
ATOM 2375 N N . LEU B 1 153 ? 7.777 -4.011 2.551 1.00 33.67 149 LEU B N 1
ATOM 2376 C CA . LEU B 1 153 ? 7.610 -5.367 2.037 1.00 33.89 149 LEU B CA 1
ATOM 2377 C C . LEU B 1 153 ? 6.218 -5.573 1.450 1.00 36.02 149 LEU B C 1
ATOM 2378 O O . LEU B 1 153 ? 6.083 -6.042 0.319 1.00 35.84 149 LEU B O 1
ATOM 2383 N N . TRP B 1 154 ? 5.192 -5.201 2.214 1.00 37.08 150 TRP B N 1
ATOM 2384 C CA . TRP B 1 154 ? 3.809 -5.351 1.765 1.00 40.85 150 TRP B CA 1
ATOM 2385 C C . TRP B 1 154 ? 3.506 -4.536 0.539 1.00 42.56 150 TRP B C 1
ATOM 2386 O O . TRP B 1 154 ? 2.787 -4.999 -0.337 1.00 43.10 150 TRP B O 1
ATOM 2397 N N . ASP B 1 155 ? 4.074 -3.332 0.451 1.00 44.52 151 ASP B N 1
ATOM 2398 C CA . ASP B 1 155 ? 3.946 -2.507 -0.752 1.00 46.82 151 ASP B CA 1
ATOM 2399 C C . ASP B 1 155 ? 4.505 -3.212 -1.991 1.00 47.25 151 ASP B C 1
ATOM 2400 O O . ASP B 1 155 ? 3.887 -3.195 -3.060 1.00 47.63 151 ASP B O 1
ATOM 2405 N N . ARG B 1 156 ? 5.670 -3.837 -1.844 1.00 45.81 152 ARG B N 1
ATOM 2406 C CA . ARG B 1 156 ? 6.282 -4.554 -2.956 1.00 45.91 152 ARG B CA 1
ATOM 2407 C C . ARG B 1 156 ? 5.601 -5.887 -3.253 1.00 44.59 152 ARG B C 1
ATOM 2408 O O . ARG B 1 156 ? 5.358 -6.211 -4.416 1.00 43.81 152 ARG B O 1
ATOM 2416 N N . VAL B 1 157 ? 5.273 -6.638 -2.204 1.00 44.14 153 VAL B N 1
ATOM 2417 C CA . VAL B 1 157 ? 4.673 -7.971 -2.350 1.00 45.79 153 VAL B CA 1
ATOM 2418 C C . VAL B 1 157 ? 3.246 -7.907 -2.901 1.00 48.19 153 VAL B C 1
ATOM 2419 O O . VAL B 1 157 ? 2.888 -8.682 -3.795 1.00 49.80 153 VAL B O 1
ATOM 2423 N N . LEU B 1 158 ? 2.441 -6.988 -2.373 1.00 49.98 154 LEU B N 1
ATOM 2424 C CA . LEU B 1 158 ? 1.067 -6.816 -2.853 1.00 52.08 154 LEU B CA 1
ATOM 2425 C C . LEU B 1 158 ? 1.049 -6.156 -4.228 1.00 52.65 154 LEU B C 1
ATOM 2426 O O . LEU B 1 158 ? 0.037 -6.190 -4.930 1.00 53.31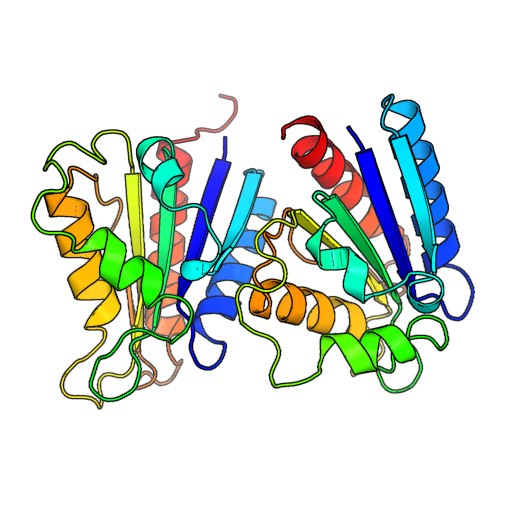 154 LEU B O 1
ATOM 2431 N N . GLY B 1 159 ? 2.184 -5.570 -4.604 1.00 53.49 155 GLY B N 1
ATOM 2432 C CA . GLY B 1 159 ? 2.380 -5.007 -5.934 1.00 55.42 155 GLY B CA 1
ATOM 2433 C C . GLY B 1 159 ? 2.593 -6.064 -7.005 1.00 57.57 155 GLY B C 1
ATOM 2434 O O . GLY B 1 159 ? 2.018 -5.962 -8.089 1.00 58.45 155 GLY B O 1
ATOM 2435 N N . LEU B 1 160 ? 3.411 -7.076 -6.699 1.00 58.23 156 LEU B N 1
ATOM 2436 C CA . LEU B 1 160 ? 3.746 -8.159 -7.643 1.00 59.87 156 LEU B CA 1
ATOM 2437 C C . LEU B 1 160 ? 2.523 -8.770 -8.325 1.00 61.20 156 LEU B C 1
ATOM 2438 O O . LEU B 1 160 ? 1.809 -9.584 -7.737 1.00 63.71 156 LEU B O 1
#

Solvent-accessible surface area: 14608 Å² total; per-residue (Å²): 116,63,1,2,0,0,0,0,11,82,128,29,62,0,6,73,10,0,19,55,0,6,96,22,0,64,155,88,206,9,10,16,70,8,2,1,3,27,9,13,79,32,113,57,2,92,99,16,54,1,0,0,0,0,0,16,28,43,34,160,13,64,14,0,87,15,0,85,77,5,46,167,76,4,77,141,197,106,39,81,82,92,23,5,78,131,3,30,0,0,0,0,0,10,11,28,56,80,147,106,94,37,1,61,1,0,77,94,0,28,152,26,0,85,77,2,23,7,56,38,19,23,102,30,2,72,0,25,87,108,81,162,131,15,25,64,30,31,0,41,59,22,3,149,80,0,8,109,110,0,70,53,57,42,94,85,147,154,146,61,0,0,0,0,14,0,12,79,129,24,68,1,69,89,16,0,63,66,0,0,122,24,0,116,171,100,227,13,41,18,97,38,46,20,2,46,72,21,81,30,92,57,2,91,110,16,70,16,0,0,0,0,0,17,31,47,43,136,11,63,15,0,83,45,0,85,108,6,42,200,80,4,66,150,162,103,48,77,37,49,22,6,56,68,1,23,0,0,0,0,0,11,13,25,56,79,137,103,86,35,1,62,0,0,67,79,0,8,103,11,0,0,69,1,0,0,1,4,4,9,17,28,3,70,0,27,88,100,78,158,129,14,29,67,31,30,1,45,47,0,4,155,33,0,6,96,43,9,94,62,109

B-factor: mean 32.14, std 10.88, range [15.0, 82.28]

Foldseek 3Di:
DEEEEEEFDAPCPLVVVLVVVCVVCVVVVHHYDYYYQQPDPVLCQLVDQHYEYRFEQDPPRDGHPSCVVVVVVLVPPPQAQQSNQNYEYAYEYAAAPVDPCQSVVSQVVVVSCNSNNYHYQDHYQRFHCPDPVGRCVRVVVVVVSVVVSVCVVVPDPD/DEEEEEEFDAPCPLVVLQVVLCVVCVVVVHHYDYYYQQVDPLLCLLVEQHYEYRWEQDDQRDTHPSCVVVVVVLVPPPQQQQSNQNYEYAYEYAAAPVHPCQSVVRQVVVVSVNSNNYHYQDHYFRQHCPDPVGRCVRVVVVSVSVCVSVVVD